Protein AF-I1BHR8-F1 (afdb_monomer_lite)

InterPro domains:
  IPR006134 DNA-directed DNA polymerase, family B, multifunctional domain [PF00136] (72-231)
  IPR012337 Ribonuclease H-like superfamily [SSF53098] (3-93)
  IPR023211 DNA polymerase, palm domain superfamily [G3DSA:3.90.1600.10] (119-185)
  IPR036397 Ribonuclease H superfamily [G3DSA:3.30.420.10] (1-118)
  IPR043502 DNA/RNA polymerase superfamily [SSF56672] (76-231)

pLDDT: mean 82.93, std 15.29, range [40.16, 96.06]

Sequence (233 aa):
MSLLDIERYEVDLHHPTKHYRNSLDIMNLVYHGSFDAYLVLSIALKLQILSLSKQLTKLAGNLWSTSINGGARTDRNDYLLLHAFYKNQFICPDKRDRRVNSKQDSTEEDIIKQNESSFSGGLVLEPKPGLYKKYVLLLDFNSLYPSIIQEYNVCHTTMNLQKIGANETSMDMIAQEMLSESQRIGILPKLVRKFVQRRQQVKKAMKDPTISDSQRNQYDIEQKALKGTANNH

Secondary structure (DSSP, 8-state):
--SS----PPP--S-GGGGGSSHHHHHHHHHHHHHHHHHHHHHHHHTTHHHHHHHHHHHHTS-HHHHHTT--HHHHHHHHHHHHHHHTTPPPPP---TTTTTSSS--HHHHHHHHH--------PPP--S---S-------TTHHHHHHHHTT--TTTS-TTTS-SS---HHHHHHHHHS--SS--HHHHHHHHHHHHHHHHHHHTT-TTS-HHHHHHHHHHHHHHHHHHH--

Organism: Rhizopus delemar (strain RA 99-880 / ATCC MYA-4621 / FGSC 9543 / NRRL 43880) (NCBI:txid246409)

Structure (mmCIF, N/CA/C/O backbone):
data_AF-I1BHR8-F1
#
_entry.id   AF-I1BHR8-F1
#
loop_
_atom_site.group_PDB
_atom_site.id
_atom_site.type_symbol
_atom_site.label_atom_id
_atom_site.label_alt_id
_atom_site.label_comp_id
_atom_site.label_asym_id
_atom_site.label_entity_id
_atom_site.label_seq_id
_atom_site.pdbx_PDB_ins_code
_atom_site.Cartn_x
_atom_site.Cartn_y
_atom_site.Cartn_z
_atom_site.occupancy
_atom_site.B_iso_or_equiv
_atom_site.auth_seq_id
_atom_site.auth_comp_id
_atom_site.auth_asym_id
_atom_site.auth_atom_id
_atom_site.pdbx_PDB_model_num
ATOM 1 N N . MET A 1 1 ? 4.915 -15.365 -14.367 1.00 44.12 1 MET A N 1
ATOM 2 C CA . MET A 1 1 ? 4.204 -14.607 -15.420 1.00 44.12 1 MET A CA 1
ATOM 3 C C . MET A 1 1 ? 5.148 -13.518 -15.901 1.00 44.12 1 MET A C 1
ATOM 5 O O . MET A 1 1 ? 5.527 -12.688 -15.082 1.00 44.12 1 MET A O 1
ATOM 9 N N . SER A 1 2 ? 5.602 -13.571 -17.157 1.00 68.25 2 SER A N 1
ATOM 10 C CA . SER A 1 2 ? 6.409 -12.493 -17.748 1.00 68.25 2 SER A CA 1
ATOM 11 C C . SER A 1 2 ? 5.599 -11.196 -17.700 1.00 68.25 2 SER A C 1
ATOM 13 O O . SER A 1 2 ? 4.442 -11.176 -18.114 1.00 68.25 2 SER A O 1
ATOM 15 N N . LEU A 1 3 ? 6.159 -10.122 -17.132 1.00 80.56 3 LEU A N 1
ATOM 16 C CA . LEU A 1 3 ? 5.423 -8.869 -16.932 1.00 80.56 3 LEU A CA 1
ATOM 17 C C . LEU A 1 3 ? 5.011 -8.218 -18.250 1.00 80.56 3 LEU A C 1
ATOM 19 O O . LEU A 1 3 ? 3.989 -7.544 -18.2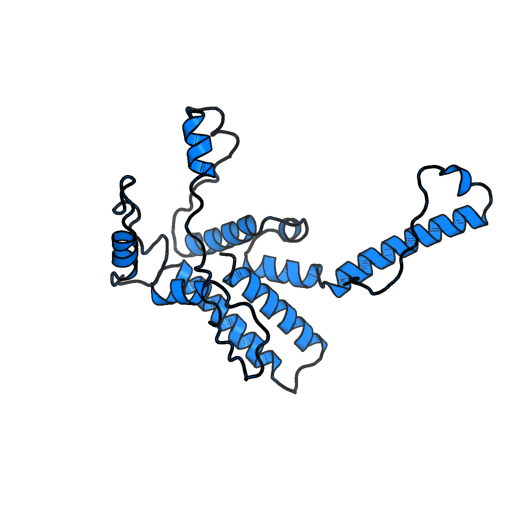74 1.00 80.56 3 LEU A O 1
ATOM 23 N N . LEU A 1 4 ? 5.770 -8.407 -19.329 1.00 85.31 4 LEU A N 1
ATOM 24 C CA . LEU A 1 4 ? 5.482 -7.822 -20.640 1.00 85.31 4 LEU A CA 1
ATOM 25 C C . LEU A 1 4 ? 5.088 -8.851 -21.700 1.00 85.31 4 LEU A C 1
ATOM 27 O O . LEU A 1 4 ? 4.559 -8.435 -22.720 1.00 85.31 4 LEU A O 1
ATOM 31 N N . ASP A 1 5 ? 5.281 -10.146 -21.439 1.00 85.81 5 ASP A N 1
ATOM 32 C CA . ASP A 1 5 ? 5.068 -11.221 -22.422 1.00 85.81 5 ASP A CA 1
ATOM 33 C C . ASP A 1 5 ? 5.887 -11.024 -23.713 1.00 85.81 5 ASP A C 1
ATOM 35 O O . ASP A 1 5 ? 5.448 -11.309 -24.820 1.00 85.81 5 ASP A O 1
ATOM 39 N N . ILE A 1 6 ? 7.096 -10.476 -23.551 1.00 87.19 6 ILE A N 1
ATOM 40 C CA . ILE A 1 6 ? 8.073 -10.229 -24.614 1.00 87.19 6 ILE A CA 1
ATOM 41 C C . ILE A 1 6 ? 9.327 -11.037 -24.287 1.00 87.19 6 ILE A C 1
ATOM 43 O O . ILE A 1 6 ? 9.806 -10.997 -23.148 1.00 87.19 6 ILE A O 1
ATOM 47 N N . GLU A 1 7 ? 9.871 -11.741 -25.278 1.00 84.38 7 GLU A N 1
ATOM 48 C CA . GLU A 1 7 ? 11.183 -12.374 -25.168 1.00 84.38 7 GLU A CA 1
ATOM 49 C C . GLU A 1 7 ? 12.286 -11.327 -25.336 1.00 84.38 7 GLU A C 1
ATOM 51 O O . GLU A 1 7 ? 12.331 -10.579 -26.314 1.00 84.38 7 GLU A O 1
ATOM 56 N N . ARG A 1 8 ? 13.185 -11.263 -24.354 1.00 86.56 8 ARG A N 1
ATOM 57 C CA . ARG A 1 8 ? 14.367 -10.405 -24.386 1.00 86.56 8 ARG A CA 1
ATOM 58 C C . ARG A 1 8 ? 15.584 -11.277 -24.658 1.00 86.56 8 ARG A C 1
ATOM 60 O O . ARG A 1 8 ? 15.897 -12.153 -23.859 1.00 86.56 8 ARG A O 1
ATOM 67 N N . TYR A 1 9 ? 16.289 -10.997 -25.749 1.00 84.06 9 TYR A N 1
ATOM 68 C CA . TYR A 1 9 ? 17.576 -11.623 -26.034 1.00 84.06 9 TYR A CA 1
ATOM 69 C C . TYR A 1 9 ? 18.672 -11.053 -25.120 1.00 84.06 9 TYR A C 1
ATOM 71 O O . TYR A 1 9 ? 18.755 -9.837 -24.923 1.00 84.06 9 TYR A O 1
ATOM 79 N N . GLU A 1 10 ? 19.516 -11.919 -24.561 1.00 84.81 10 GLU A N 1
ATOM 80 C CA . GLU A 1 10 ? 20.662 -11.514 -23.745 1.00 84.81 10 GLU A CA 1
ATOM 81 C C . GLU A 1 10 ? 21.932 -11.410 -24.588 1.00 84.81 10 GLU A C 1
ATOM 83 O O . GLU A 1 10 ? 22.256 -12.291 -25.382 1.00 84.81 10 GLU A O 1
ATOM 88 N N . VAL A 1 11 ? 22.675 -10.323 -24.397 1.00 85.00 11 VAL A N 1
ATOM 89 C CA . VAL A 1 11 ? 23.975 -10.127 -25.041 1.00 85.00 11 VAL A CA 1
ATOM 90 C C . VAL A 1 11 ? 25.055 -10.777 -24.178 1.00 85.00 11 VAL A C 1
ATOM 92 O O . VAL A 1 11 ? 25.171 -10.462 -22.996 1.00 85.00 11 VAL A O 1
ATOM 95 N N . ASP A 1 12 ? 25.870 -11.655 -24.774 1.00 83.25 12 ASP A N 1
ATOM 96 C CA . ASP A 1 12 ? 27.054 -12.215 -24.111 1.00 83.25 12 ASP A CA 1
ATOM 97 C C . ASP A 1 12 ? 28.080 -11.104 -23.847 1.00 83.25 12 ASP A C 1
ATOM 99 O O . ASP A 1 12 ? 28.722 -10.596 -24.773 1.00 83.25 12 ASP A O 1
ATOM 103 N N . LEU A 1 13 ? 28.225 -10.739 -22.573 1.00 80.38 13 LEU A N 1
ATOM 104 C CA . LEU A 1 13 ? 29.177 -9.737 -22.097 1.00 80.38 13 LEU A CA 1
ATOM 105 C C . LEU A 1 13 ? 30.568 -10.320 -21.810 1.00 80.38 13 LEU A C 1
ATOM 107 O O . LEU A 1 13 ? 31.507 -9.551 -21.615 1.00 80.38 13 LEU A O 1
ATOM 111 N N . HIS A 1 14 ? 30.742 -11.647 -21.804 1.00 85.56 14 HIS A N 1
ATOM 112 C CA . HIS A 1 14 ? 32.045 -12.268 -21.536 1.00 85.56 14 HIS A CA 1
ATOM 113 C C . HIS A 1 14 ? 33.026 -12.116 -22.703 1.00 85.56 14 HIS A C 1
ATOM 115 O O . HIS A 1 14 ? 34.239 -12.166 -22.503 1.00 85.56 14 HIS A O 1
ATOM 121 N N . HIS A 1 15 ? 32.521 -11.882 -23.916 1.00 84.19 15 HIS A N 1
ATOM 122 C CA . HIS A 1 15 ? 33.338 -11.690 -25.114 1.00 84.19 15 HIS A CA 1
ATOM 123 C C . HIS A 1 15 ? 32.958 -10.397 -25.851 1.00 84.19 15 HIS A C 1
ATOM 125 O O . HIS A 1 15 ? 32.471 -10.461 -26.985 1.00 84.19 15 HIS A O 1
ATOM 131 N N . PRO A 1 16 ? 33.205 -9.212 -25.258 1.00 80.69 16 PRO A N 1
ATOM 132 C CA . PRO A 1 16 ? 32.730 -7.941 -25.803 1.00 80.69 16 PRO A CA 1
ATOM 133 C C . P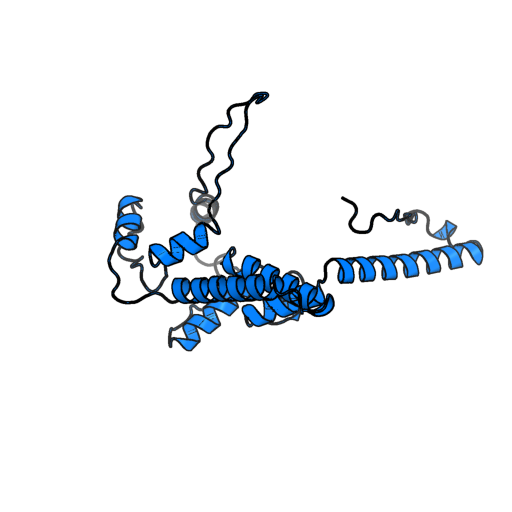RO A 1 16 ? 33.297 -7.662 -27.197 1.00 80.69 16 PRO A C 1
ATOM 135 O O . PRO A 1 16 ? 32.605 -7.109 -28.041 1.00 80.69 16 PRO A O 1
ATOM 138 N N . THR A 1 17 ? 34.515 -8.131 -27.492 1.00 83.69 17 THR A N 1
ATOM 139 C CA . THR A 1 17 ? 35.181 -7.963 -28.795 1.00 83.69 17 THR A CA 1
ATOM 140 C C . THR A 1 17 ? 34.406 -8.557 -29.971 1.00 83.69 17 THR A C 1
ATOM 142 O O . THR A 1 17 ? 34.641 -8.150 -31.106 1.00 83.69 17 THR A O 1
ATOM 145 N N . LYS A 1 18 ? 33.475 -9.494 -29.737 1.00 83.88 18 LYS A N 1
ATOM 146 C CA . LYS A 1 18 ? 32.590 -10.030 -30.783 1.00 83.88 18 LYS A CA 1
ATOM 147 C C . LYS A 1 18 ? 31.603 -8.981 -31.301 1.00 83.88 18 LYS A C 1
ATOM 149 O O . LYS A 1 18 ? 31.269 -9.038 -32.474 1.00 83.88 18 LYS A O 1
ATOM 154 N N . HIS A 1 19 ? 31.213 -8.014 -30.469 1.00 83.62 19 HIS A N 1
ATOM 155 C CA . HIS A 1 19 ? 30.195 -7.004 -30.790 1.00 83.62 19 HIS A CA 1
ATOM 156 C C . HIS A 1 19 ? 30.770 -5.708 -31.395 1.00 83.62 19 HIS A C 1
ATOM 158 O O . HIS A 1 19 ? 30.019 -4.799 -31.727 1.00 83.62 19 HIS A O 1
ATOM 164 N N . TYR A 1 20 ? 32.098 -5.615 -31.556 1.00 89.75 20 TYR A N 1
ATOM 165 C CA . TYR A 1 20 ? 32.799 -4.443 -32.116 1.00 89.75 20 TYR A CA 1
ATOM 166 C C . TYR A 1 20 ? 33.530 -4.741 -33.438 1.00 89.75 20 TYR A C 1
ATOM 168 O O . TYR A 1 20 ? 34.389 -3.967 -33.856 1.00 89.75 20 TYR A O 1
ATOM 176 N N . ARG A 1 21 ? 33.250 -5.877 -34.094 1.00 90.44 21 ARG A N 1
ATOM 177 C CA . ARG A 1 21 ? 34.010 -6.318 -35.282 1.00 90.44 21 ARG A CA 1
ATOM 178 C C . ARG A 1 21 ? 33.643 -5.556 -36.546 1.00 90.44 21 ARG A C 1
ATOM 180 O O . ARG A 1 21 ? 34.506 -5.300 -37.380 1.00 90.44 21 ARG A O 1
ATOM 187 N N . ASN A 1 22 ? 32.368 -5.234 -36.706 1.00 93.19 22 ASN A N 1
ATOM 188 C CA . ASN A 1 22 ? 31.849 -4.503 -37.850 1.00 93.19 22 ASN A CA 1
ATOM 189 C C . ASN A 1 22 ? 30.813 -3.465 -37.380 1.00 93.19 22 ASN A C 1
ATOM 191 O O . ASN A 1 22 ? 30.391 -3.451 -36.222 1.00 93.19 22 ASN A O 1
ATOM 195 N N . SER A 1 23 ? 30.406 -2.574 -38.284 1.00 92.56 23 SER A N 1
ATOM 196 C CA . SER A 1 23 ? 29.402 -1.550 -37.977 1.00 92.56 23 SER A CA 1
ATOM 197 C C . SER A 1 23 ? 28.030 -2.141 -37.629 1.00 92.56 23 SER A C 1
ATOM 199 O O . SER A 1 23 ? 27.315 -1.555 -36.821 1.00 92.56 23 SER A O 1
ATOM 201 N N . LEU A 1 24 ? 27.669 -3.299 -38.193 1.00 91.38 24 LEU A N 1
ATOM 202 C CA . LEU A 1 24 ? 26.393 -3.974 -37.940 1.00 91.38 24 LEU A CA 1
ATOM 203 C C . LEU A 1 24 ? 26.295 -4.493 -36.495 1.00 91.38 24 LEU A C 1
ATOM 205 O O . LEU A 1 24 ? 25.264 -4.318 -35.853 1.00 91.38 24 LEU A O 1
ATOM 209 N N . ASP A 1 25 ? 27.374 -5.060 -35.962 1.00 89.00 25 ASP A N 1
ATOM 210 C CA . ASP A 1 25 ? 27.462 -5.586 -34.599 1.00 89.00 25 ASP A CA 1
ATOM 211 C C . ASP A 1 25 ? 27.328 -4.455 -33.568 1.00 89.00 25 ASP A C 1
ATOM 213 O O . ASP A 1 25 ? 26.588 -4.579 -32.590 1.00 89.00 25 ASP A O 1
ATOM 217 N N . ILE A 1 26 ? 27.954 -3.304 -33.840 1.00 90.25 26 ILE A N 1
ATOM 218 C CA . ILE A 1 26 ? 27.822 -2.099 -33.009 1.00 90.25 26 ILE A CA 1
ATOM 219 C C . ILE A 1 26 ? 26.382 -1.572 -33.056 1.00 90.25 26 ILE A C 1
ATOM 221 O O . ILE A 1 26 ? 25.816 -1.229 -32.018 1.00 90.25 26 ILE A O 1
ATOM 225 N N . MET A 1 27 ? 25.761 -1.536 -34.240 1.00 91.88 27 MET A N 1
ATOM 226 C CA . MET A 1 27 ? 24.360 -1.124 -34.381 1.00 91.88 27 MET A CA 1
ATOM 227 C C . MET A 1 27 ? 23.405 -2.064 -33.636 1.00 91.88 27 MET A C 1
ATOM 229 O O . MET A 1 27 ? 22.474 -1.587 -32.988 1.00 91.88 27 MET A O 1
ATOM 233 N N . ASN A 1 28 ? 23.660 -3.376 -33.656 1.00 89.38 28 ASN A N 1
ATOM 234 C CA . ASN A 1 28 ? 22.894 -4.357 -32.885 1.00 89.38 28 ASN A CA 1
ATOM 235 C C . ASN A 1 28 ? 23.026 -4.122 -31.373 1.00 89.38 28 ASN A C 1
ATOM 237 O O . ASN A 1 28 ? 22.031 -4.210 -30.655 1.00 89.38 28 ASN A O 1
ATOM 241 N N . LEU A 1 29 ? 24.220 -3.766 -30.888 1.00 89.38 29 LEU A N 1
ATOM 242 C CA . LEU A 1 29 ? 24.441 -3.432 -29.479 1.00 89.38 29 LEU A CA 1
ATOM 243 C C . LEU A 1 29 ? 23.703 -2.146 -29.066 1.00 89.38 29 LEU A C 1
ATOM 245 O O . LEU A 1 29 ? 23.075 -2.105 -28.009 1.00 89.38 29 LEU A O 1
ATOM 249 N N . VAL A 1 30 ? 23.726 -1.108 -29.910 1.00 91.62 30 VAL A N 1
ATOM 250 C CA . VAL A 1 30 ? 22.963 0.133 -29.673 1.00 91.62 30 VAL A CA 1
ATOM 251 C C . VAL A 1 30 ? 21.461 -0.150 -29.664 1.00 91.62 30 VAL A C 1
ATOM 253 O O . VAL A 1 30 ? 20.752 0.327 -28.776 1.00 91.62 30 VAL A O 1
ATOM 256 N N . TYR A 1 31 ? 20.975 -0.956 -30.613 1.00 91.75 31 TYR A N 1
ATOM 257 C CA . TYR A 1 31 ? 19.575 -1.367 -30.657 1.00 91.75 31 TYR A CA 1
ATOM 258 C C . TYR A 1 31 ? 19.183 -2.129 -29.389 1.00 91.75 31 TYR A C 1
ATOM 260 O O . TYR A 1 31 ? 18.164 -1.805 -28.781 1.00 91.75 31 TYR A O 1
ATOM 268 N N . HIS A 1 32 ? 20.020 -3.063 -28.933 1.00 91.00 32 HIS A N 1
ATOM 269 C CA . HIS A 1 32 ? 19.804 -3.811 -27.695 1.00 91.00 32 HIS A CA 1
ATOM 270 C C . HIS A 1 32 ? 19.689 -2.891 -26.471 1.00 91.00 32 HIS A C 1
ATOM 272 O O . HIS A 1 32 ? 18.700 -2.968 -25.746 1.00 91.00 32 HIS A O 1
ATOM 278 N N . GLY A 1 33 ? 20.609 -1.934 -26.305 1.00 91.81 33 GLY A N 1
ATOM 279 C CA . GLY A 1 33 ? 20.535 -0.948 -25.220 1.00 91.81 33 GLY A CA 1
ATOM 280 C C . GLY A 1 33 ? 19.297 -0.044 -25.303 1.00 91.81 33 GLY A C 1
ATOM 281 O O . GLY A 1 33 ? 18.671 0.263 -24.285 1.00 91.81 33 GLY A O 1
ATOM 282 N N . SER A 1 34 ? 18.893 0.350 -26.515 1.00 94.25 34 SER A N 1
ATOM 283 C CA . SER A 1 34 ? 17.662 1.124 -26.727 1.00 94.25 34 SER A CA 1
ATOM 284 C C . SER A 1 34 ? 16.404 0.317 -26.386 1.00 94.25 34 SER A C 1
ATOM 286 O O . SER A 1 34 ? 15.466 0.844 -25.782 1.00 94.25 34 SER A O 1
ATOM 288 N N . PHE A 1 35 ? 16.408 -0.978 -26.708 1.00 93.50 35 PHE A N 1
ATOM 289 C CA . PHE A 1 35 ? 15.321 -1.896 -26.408 1.00 93.50 35 PHE A CA 1
ATOM 290 C C . PHE A 1 35 ? 15.221 -2.158 -24.905 1.00 93.50 35 PHE A C 1
ATOM 292 O O . PHE A 1 35 ? 14.124 -2.124 -24.355 1.00 93.50 35 PHE A O 1
ATOM 299 N N . ASP A 1 36 ? 16.347 -2.303 -24.206 1.00 93.44 36 ASP A N 1
ATOM 300 C CA . ASP A 1 36 ? 16.379 -2.412 -22.745 1.00 93.44 36 ASP A CA 1
ATOM 301 C C . ASP A 1 36 ? 15.779 -1.179 -22.064 1.00 93.44 36 ASP A C 1
ATOM 303 O O . ASP A 1 36 ? 14.937 -1.309 -21.170 1.00 93.44 36 ASP A O 1
ATOM 307 N N . ALA A 1 37 ? 16.139 0.025 -22.519 1.00 94.75 37 ALA A N 1
ATOM 308 C CA . ALA A 1 37 ? 15.544 1.260 -22.013 1.00 94.75 37 ALA A CA 1
ATOM 309 C C . ALA A 1 37 ? 14.021 1.299 -22.249 1.00 94.75 37 ALA A C 1
ATOM 311 O O . ALA A 1 37 ? 13.257 1.671 -21.350 1.00 94.75 37 ALA A O 1
ATOM 312 N N . TYR A 1 38 ? 13.566 0.860 -23.428 1.00 94.19 38 TYR A N 1
ATOM 313 C CA . TYR A 1 38 ? 12.144 0.724 -23.745 1.00 94.19 38 TYR A CA 1
ATOM 314 C C . TYR A 1 38 ? 11.434 -0.287 -22.831 1.00 94.19 38 TYR A C 1
ATOM 316 O O . TYR A 1 38 ? 10.345 0.005 -22.329 1.00 94.19 38 TYR A O 1
ATOM 324 N N . LEU A 1 39 ? 12.036 -1.451 -22.572 1.00 93.62 39 LEU A N 1
ATOM 325 C CA . LEU A 1 39 ? 11.473 -2.478 -21.694 1.00 93.62 39 LEU A CA 1
ATOM 326 C C . LEU A 1 39 ? 11.349 -1.974 -20.253 1.00 93.62 39 LEU A C 1
ATOM 328 O O . LEU A 1 39 ? 10.291 -2.135 -19.643 1.00 93.62 39 LEU A O 1
ATOM 332 N N . VAL A 1 40 ? 12.383 -1.314 -19.719 1.00 93.19 40 VAL A N 1
ATOM 333 C CA . VAL A 1 40 ? 12.359 -0.725 -18.368 1.00 93.19 40 VAL A CA 1
ATOM 334 C C . VAL A 1 40 ? 11.229 0.297 -18.244 1.00 93.19 40 VAL A C 1
ATOM 336 O O . VAL A 1 40 ? 10.435 0.230 -17.301 1.00 93.19 40 VAL A O 1
ATOM 339 N N . LEU A 1 41 ? 11.107 1.208 -19.214 1.00 93.81 41 LEU A N 1
ATOM 340 C CA . LEU A 1 41 ? 10.029 2.196 -19.233 1.00 93.81 41 LEU A CA 1
ATOM 341 C C . LEU A 1 41 ? 8.651 1.524 -19.339 1.00 93.81 41 LEU A C 1
ATOM 343 O O . LEU A 1 41 ? 7.730 1.880 -18.604 1.00 93.81 41 LEU A O 1
ATOM 347 N N . SER A 1 42 ? 8.518 0.518 -20.201 1.00 93.25 42 SER A N 1
ATOM 348 C CA . SER A 1 42 ? 7.272 -0.226 -20.406 1.00 93.25 42 SER A CA 1
ATOM 349 C C . SER A 1 42 ? 6.829 -0.962 -19.141 1.00 93.25 42 SER A C 1
ATOM 351 O O . SER A 1 42 ? 5.653 -0.903 -18.776 1.00 93.25 42 SER A O 1
ATOM 353 N N . ILE A 1 43 ? 7.760 -1.593 -18.415 1.00 92.44 43 ILE A N 1
ATOM 354 C CA . ILE A 1 43 ? 7.489 -2.211 -17.109 1.00 92.44 43 ILE A CA 1
ATOM 355 C C . ILE A 1 43 ? 7.038 -1.146 -16.107 1.00 92.44 43 ILE A C 1
ATOM 357 O O . ILE A 1 43 ? 6.024 -1.331 -15.431 1.00 92.44 43 ILE A O 1
ATOM 361 N N . ALA A 1 44 ? 7.751 -0.019 -16.022 1.00 91.44 44 ALA A N 1
ATOM 362 C CA . ALA A 1 44 ? 7.433 1.046 -15.074 1.00 91.44 44 ALA A CA 1
ATOM 363 C C . ALA A 1 44 ? 6.033 1.641 -15.307 1.00 91.44 44 ALA A C 1
ATOM 365 O O . ALA A 1 44 ? 5.300 1.900 -14.344 1.00 91.44 44 ALA A O 1
ATOM 366 N N . LEU A 1 45 ? 5.641 1.810 -16.574 1.00 91.25 45 LEU A N 1
ATOM 367 C CA . LEU A 1 45 ? 4.312 2.272 -16.975 1.00 91.25 45 LEU A CA 1
ATOM 368 C C . LEU A 1 45 ? 3.235 1.216 -16.706 1.00 91.25 45 LEU A C 1
ATOM 370 O O . LEU A 1 45 ? 2.203 1.546 -16.120 1.00 91.25 45 LEU A O 1
ATOM 374 N N . LYS A 1 46 ? 3.481 -0.055 -17.054 1.00 90.25 46 LYS A N 1
ATOM 375 C CA . LYS A 1 46 ? 2.530 -1.159 -16.834 1.00 90.25 46 LYS A CA 1
ATOM 376 C C . LYS A 1 46 ? 2.254 -1.404 -15.351 1.00 90.25 46 LYS A C 1
ATOM 378 O O . LYS A 1 46 ? 1.111 -1.632 -14.966 1.00 90.25 46 LYS A O 1
ATOM 383 N N . LEU A 1 47 ? 3.284 -1.313 -14.510 1.00 88.94 47 LEU A N 1
ATOM 384 C CA . LEU A 1 47 ? 3.159 -1.395 -13.052 1.00 88.94 47 LEU A CA 1
ATOM 385 C C . LEU A 1 47 ? 2.648 -0.095 -12.414 1.00 88.94 47 LEU A C 1
ATOM 387 O O . LEU A 1 47 ? 2.352 -0.079 -11.220 1.00 88.94 47 LEU A O 1
ATOM 391 N N . GLN A 1 48 ? 2.547 0.991 -13.189 1.00 90.88 48 GLN A N 1
ATOM 392 C CA . GLN A 1 48 ? 2.107 2.309 -12.731 1.00 90.88 48 GLN A CA 1
ATOM 393 C C . GLN A 1 48 ? 2.919 2.816 -11.524 1.00 90.88 48 GLN A C 1
ATOM 395 O O . GLN A 1 48 ? 2.366 3.422 -10.602 1.00 90.88 48 GLN A O 1
ATOM 400 N N . ILE A 1 49 ? 4.240 2.581 -11.527 1.00 90.00 49 ILE A N 1
ATOM 401 C CA . ILE A 1 49 ? 5.129 2.829 -10.374 1.00 90.00 49 ILE A CA 1
ATOM 402 C C . ILE A 1 49 ? 5.028 4.281 -9.900 1.00 90.00 49 ILE A C 1
ATOM 404 O O . ILE A 1 49 ? 4.876 4.539 -8.706 1.00 90.00 49 ILE A O 1
ATOM 408 N N . LEU A 1 50 ? 5.062 5.240 -10.828 1.00 91.69 50 LEU A N 1
ATOM 409 C CA . LEU A 1 50 ? 4.998 6.668 -10.507 1.00 91.69 50 LEU A CA 1
ATOM 410 C C . LEU A 1 50 ? 3.653 7.052 -9.885 1.00 91.69 50 LEU A C 1
ATOM 412 O O . LEU A 1 50 ? 3.608 7.731 -8.860 1.00 91.69 50 LEU A O 1
ATOM 416 N N . SER A 1 51 ? 2.550 6.589 -10.472 1.00 92.88 51 SER A N 1
ATOM 417 C CA . SER A 1 51 ? 1.209 6.916 -9.987 1.00 92.88 51 SER A CA 1
ATOM 418 C C . SER A 1 51 ? 0.935 6.296 -8.619 1.00 92.88 51 SER A C 1
ATOM 420 O O . SER A 1 51 ? 0.417 6.974 -7.731 1.00 92.88 51 SER A O 1
ATOM 422 N N . LEU A 1 52 ? 1.316 5.030 -8.424 1.00 92.06 52 LEU A N 1
ATOM 423 C CA . LEU A 1 52 ? 1.119 4.321 -7.163 1.00 92.06 52 LEU A CA 1
ATOM 424 C C . LEU A 1 52 ? 2.009 4.884 -6.053 1.00 92.06 52 LEU A C 1
ATOM 426 O O . LEU A 1 52 ? 1.507 5.187 -4.971 1.00 92.06 52 LEU A O 1
ATOM 430 N N . SER A 1 53 ? 3.305 5.072 -6.321 1.00 92.38 53 SER A N 1
ATOM 431 C CA . SER A 1 53 ? 4.229 5.660 -5.344 1.00 92.38 53 SER A CA 1
ATOM 432 C C . SER A 1 53 ? 3.768 7.053 -4.922 1.00 92.38 53 SER A C 1
ATOM 434 O O . SER A 1 53 ? 3.699 7.315 -3.728 1.00 92.38 53 SER A O 1
ATOM 436 N N . LYS A 1 54 ? 3.324 7.901 -5.860 1.00 93.25 54 LYS A N 1
ATOM 437 C CA . LYS A 1 54 ? 2.773 9.228 -5.549 1.00 93.25 54 LYS A CA 1
ATOM 438 C C . LYS A 1 54 ? 1.557 9.152 -4.625 1.00 93.25 54 LYS A C 1
ATOM 440 O O . LYS A 1 54 ? 1.448 9.962 -3.706 1.00 93.25 54 LYS A O 1
ATOM 445 N N . GLN A 1 55 ? 0.634 8.213 -4.852 1.00 93.50 55 GLN A N 1
ATOM 446 C CA . GLN A 1 55 ? -0.529 8.042 -3.973 1.00 93.50 55 GLN A CA 1
ATOM 447 C C . GLN A 1 55 ? -0.125 7.547 -2.582 1.00 93.50 55 GLN A C 1
ATOM 449 O O . GLN A 1 55 ? -0.594 8.093 -1.586 1.00 93.50 55 GLN A O 1
ATOM 454 N N . LEU A 1 56 ? 0.790 6.578 -2.495 1.00 92.25 56 LEU A N 1
ATOM 455 C CA . LEU A 1 56 ? 1.327 6.104 -1.216 1.00 92.25 56 LEU A CA 1
ATOM 456 C C . LEU A 1 56 ? 2.003 7.238 -0.436 1.00 92.25 56 LEU A C 1
ATOM 458 O O . LEU A 1 56 ? 1.739 7.394 0.753 1.00 92.25 56 LEU A O 1
ATOM 462 N N . THR A 1 57 ? 2.804 8.067 -1.109 1.00 93.19 57 THR A N 1
ATOM 463 C CA . THR A 1 57 ? 3.455 9.235 -0.505 1.00 93.19 57 THR A CA 1
ATOM 464 C C . THR A 1 57 ? 2.441 10.264 -0.016 1.00 93.19 57 THR A C 1
ATOM 466 O O . THR A 1 57 ? 2.576 10.778 1.088 1.00 93.19 57 THR A O 1
ATOM 469 N N . LYS A 1 58 ? 1.388 10.544 -0.795 1.00 93.69 58 LYS A N 1
ATOM 470 C CA . LYS A 1 58 ? 0.314 11.463 -0.383 1.00 93.69 58 LYS A CA 1
ATOM 471 C C . LYS A 1 58 ? -0.445 10.973 0.848 1.00 93.69 58 LYS A C 1
ATOM 473 O O . LYS A 1 58 ? -0.863 11.794 1.658 1.00 93.69 58 LYS A O 1
ATOM 478 N N . LEU A 1 59 ? -0.654 9.661 0.969 1.00 92.69 59 LEU A N 1
ATOM 479 C CA . LEU A 1 59 ? -1.328 9.071 2.125 1.00 92.69 59 LEU A CA 1
ATOM 480 C C . LEU A 1 59 ? -0.436 9.080 3.369 1.00 92.69 59 LEU A C 1
ATOM 482 O O . LEU A 1 59 ? -0.932 9.386 4.448 1.00 92.69 59 LEU A O 1
ATOM 486 N N . ALA A 1 60 ? 0.848 8.748 3.216 1.00 92.00 60 ALA A N 1
ATOM 487 C CA . ALA A 1 60 ? 1.795 8.629 4.322 1.00 92.00 60 ALA A CA 1
ATOM 488 C C . ALA A 1 60 ? 2.379 9.972 4.790 1.00 92.00 60 ALA A C 1
ATOM 490 O O . ALA A 1 60 ? 2.667 10.141 5.969 1.00 92.00 60 ALA A O 1
ATOM 491 N N . GLY A 1 61 ? 2.557 10.935 3.883 1.00 93.06 61 GLY A N 1
ATOM 492 C CA . GLY A 1 61 ? 3.177 12.228 4.185 1.00 93.06 61 GLY A CA 1
ATOM 493 C C . GLY A 1 61 ? 4.707 12.188 4.287 1.00 93.06 61 GLY A C 1
ATOM 494 O O . GLY A 1 61 ? 5.290 13.033 4.964 1.00 93.06 61 GLY A O 1
ATOM 495 N N . ASN A 1 62 ? 5.359 11.215 3.644 1.00 92.50 62 ASN A N 1
ATOM 496 C CA . ASN A 1 62 ? 6.818 11.115 3.541 1.00 92.50 62 ASN A CA 1
ATOM 497 C C . ASN A 1 62 ? 7.352 11.752 2.238 1.00 92.50 62 ASN A C 1
ATOM 499 O O . ASN A 1 62 ? 6.604 12.326 1.448 1.00 92.50 62 ASN A O 1
ATOM 503 N N . LEU A 1 63 ? 8.662 11.649 1.991 1.00 92.75 63 LEU A N 1
ATOM 504 C CA . LEU A 1 63 ? 9.278 12.085 0.732 1.00 92.75 63 LEU A CA 1
ATOM 505 C C . LEU A 1 63 ? 8.944 11.117 -0.420 1.00 92.75 63 LEU A C 1
ATOM 507 O O . LEU A 1 63 ? 8.916 9.894 -0.259 1.00 92.75 63 LEU A O 1
ATOM 511 N N . TRP A 1 64 ? 8.716 11.651 -1.623 1.00 92.38 64 TRP A N 1
ATOM 512 C CA . TRP A 1 64 ? 8.380 10.803 -2.774 1.00 92.38 64 TRP A CA 1
ATOM 513 C C . TRP A 1 64 ? 9.577 9.972 -3.250 1.00 92.38 64 TRP A C 1
ATOM 515 O O . TRP A 1 64 ? 9.413 8.799 -3.572 1.00 92.38 64 TRP A O 1
ATOM 525 N N . SER A 1 65 ? 10.790 10.535 -3.199 1.00 91.25 65 SER A N 1
ATOM 526 C CA . SER A 1 65 ? 12.033 9.833 -3.551 1.00 91.25 65 SER A CA 1
ATOM 527 C C . SER A 1 65 ? 12.247 8.571 -2.715 1.00 91.25 65 SER A C 1
ATOM 529 O O . SER A 1 65 ? 12.598 7.528 -3.263 1.00 91.25 65 SER A O 1
ATOM 531 N N . THR A 1 66 ? 11.952 8.621 -1.411 1.00 88.19 66 THR A N 1
ATOM 532 C CA . THR A 1 66 ? 12.029 7.432 -0.552 1.00 88.19 66 THR A CA 1
ATOM 533 C C . THR A 1 66 ? 10.961 6.417 -0.935 1.00 88.19 66 THR A C 1
ATOM 535 O O . THR A 1 66 ? 11.241 5.230 -0.979 1.00 88.19 66 THR A O 1
ATOM 538 N N . SER A 1 67 ? 9.763 6.854 -1.324 1.00 88.62 67 SER A N 1
ATOM 539 C CA . SER A 1 67 ? 8.703 5.944 -1.782 1.00 88.62 67 SER A CA 1
ATOM 540 C C . SER A 1 67 ? 9.010 5.263 -3.124 1.00 88.62 67 SER A C 1
ATOM 542 O O . SER A 1 67 ? 8.554 4.143 -3.336 1.00 88.62 67 SER A O 1
ATOM 544 N N . ILE A 1 68 ? 9.758 5.920 -4.019 1.00 88.00 68 ILE A N 1
ATOM 545 C CA . ILE A 1 68 ? 10.184 5.363 -5.315 1.00 88.00 68 ILE A CA 1
ATOM 546 C C . ILE A 1 68 ? 11.339 4.374 -5.139 1.00 88.00 68 ILE A C 1
ATOM 548 O O . ILE A 1 68 ? 11.285 3.282 -5.698 1.00 88.00 68 ILE A O 1
ATOM 552 N N . ASN A 1 69 ? 12.346 4.714 -4.330 1.00 83.56 69 ASN A N 1
ATOM 553 C CA . ASN A 1 69 ? 13.563 3.910 -4.143 1.00 83.56 69 ASN A CA 1
ATOM 554 C C . ASN A 1 69 ? 13.348 2.651 -3.280 1.00 83.56 69 ASN A C 1
ATOM 556 O O . ASN A 1 69 ? 14.285 2.138 -2.676 1.00 83.56 69 ASN A O 1
ATOM 560 N N . GLY A 1 70 ? 12.109 2.164 -3.181 1.00 66.62 70 GLY A N 1
ATOM 561 C CA . GLY A 1 70 ? 11.773 1.005 -2.360 1.00 66.62 70 GLY A CA 1
ATOM 562 C C . GLY A 1 70 ? 11.797 1.285 -0.859 1.00 66.62 70 GLY A C 1
ATOM 563 O O . GLY A 1 70 ? 11.934 0.342 -0.085 1.00 66.62 70 GLY A O 1
ATOM 564 N N . GLY A 1 71 ? 11.645 2.549 -0.441 1.00 63.94 71 GLY A N 1
ATOM 565 C CA . GLY A 1 71 ? 11.579 2.941 0.966 1.00 63.94 71 GLY A CA 1
ATOM 566 C C . GLY A 1 71 ? 10.655 2.016 1.740 1.00 63.94 71 GLY A C 1
ATOM 567 O O . GLY A 1 71 ? 9.556 1.664 1.268 1.00 63.94 71 GLY A O 1
ATOM 568 N N . ALA A 1 72 ? 11.149 1.574 2.896 1.00 69.12 72 ALA A N 1
ATOM 569 C CA . ALA A 1 72 ? 10.538 0.506 3.658 1.00 69.12 72 ALA A CA 1
ATOM 570 C C . ALA A 1 72 ? 9.072 0.854 3.937 1.00 69.12 72 ALA A C 1
ATOM 572 O O . ALA A 1 72 ? 8.713 2.012 4.156 1.00 69.12 72 ALA A O 1
ATOM 573 N N . ARG A 1 73 ? 8.192 -0.154 3.912 1.00 80.88 73 ARG A N 1
ATOM 574 C CA . ARG A 1 73 ? 6.788 0.022 4.331 1.00 80.88 73 ARG A CA 1
ATOM 575 C C . ARG A 1 73 ? 6.718 0.709 5.700 1.00 80.88 73 ARG A C 1
ATOM 577 O O . ARG A 1 73 ? 5.906 1.610 5.870 1.00 80.88 73 ARG A O 1
ATOM 584 N N . THR A 1 74 ? 7.652 0.352 6.577 1.00 83.56 74 THR A N 1
ATOM 585 C CA . THR A 1 74 ? 7.886 0.946 7.893 1.00 83.56 74 THR A CA 1
ATOM 586 C C . THR A 1 74 ? 8.055 2.460 7.838 1.00 83.56 74 THR A C 1
ATOM 588 O O . THR A 1 74 ? 7.301 3.149 8.506 1.00 83.56 74 THR A O 1
ATOM 591 N N . ASP A 1 75 ? 8.923 3.002 6.973 1.00 86.75 75 ASP A N 1
ATOM 592 C CA . ASP A 1 75 ? 9.132 4.457 6.891 1.00 86.75 75 ASP A CA 1
ATOM 593 C C . ASP A 1 75 ? 7.818 5.191 6.600 1.00 86.75 75 ASP A C 1
ATOM 595 O O . ASP A 1 75 ? 7.508 6.216 7.200 1.00 86.75 75 ASP A O 1
ATOM 599 N N . ARG A 1 76 ? 7.002 4.661 5.680 1.00 89.94 76 ARG A N 1
ATOM 600 C CA . ARG A 1 76 ? 5.705 5.273 5.358 1.00 89.94 76 ARG A CA 1
ATOM 601 C C . ARG A 1 76 ? 4.752 5.252 6.548 1.00 89.94 76 ARG A C 1
ATOM 603 O O . ARG A 1 76 ? 4.047 6.237 6.753 1.00 89.94 76 ARG A O 1
ATOM 610 N N . ASN A 1 77 ? 4.724 4.165 7.310 1.00 89.12 77 ASN A N 1
ATOM 611 C CA . ASN A 1 77 ? 3.891 4.082 8.506 1.00 89.12 77 ASN A CA 1
ATOM 612 C C . ASN A 1 77 ? 4.384 5.024 9.597 1.00 89.12 77 ASN A C 1
ATOM 614 O O . ASN A 1 77 ? 3.565 5.693 10.216 1.00 89.12 77 ASN A O 1
ATOM 618 N N . ASP A 1 78 ? 5.698 5.127 9.783 1.00 90.06 78 ASP A N 1
ATOM 619 C CA . ASP A 1 78 ? 6.297 6.019 10.768 1.00 90.06 78 ASP A CA 1
ATOM 620 C C . ASP A 1 78 ? 5.896 7.462 10.473 1.00 90.06 78 ASP A C 1
ATOM 622 O O . ASP A 1 78 ? 5.308 8.115 11.327 1.00 90.06 78 ASP A O 1
ATOM 626 N N . TYR A 1 79 ? 6.104 7.949 9.243 1.00 92.56 79 TYR A N 1
ATOM 627 C CA . TYR A 1 79 ? 5.668 9.297 8.850 1.00 92.56 79 TYR A CA 1
ATOM 628 C C . TYR A 1 79 ? 4.166 9.498 9.045 1.00 92.56 79 TYR A C 1
ATOM 630 O O . TYR A 1 79 ? 3.737 10.527 9.568 1.00 92.56 79 TYR A O 1
ATOM 638 N N . LEU A 1 80 ? 3.364 8.509 8.659 1.00 93.38 80 LEU A N 1
ATOM 639 C CA . LEU A 1 80 ? 1.920 8.566 8.803 1.00 93.38 80 LEU A CA 1
ATOM 640 C C . LEU A 1 80 ? 1.494 8.710 10.274 1.00 93.38 80 LEU A C 1
ATOM 642 O O . LEU A 1 80 ? 0.644 9.546 10.595 1.00 93.38 80 LEU A O 1
ATOM 646 N N . LEU A 1 81 ? 2.075 7.901 11.161 1.00 93.00 81 LEU A N 1
ATOM 647 C CA . LEU A 1 81 ? 1.815 7.953 12.594 1.00 93.00 81 LEU A CA 1
ATOM 648 C C . LEU A 1 81 ? 2.344 9.256 13.187 1.00 93.00 81 LEU A C 1
ATOM 650 O O . LEU A 1 81 ? 1.597 9.918 13.899 1.00 93.00 81 LEU A O 1
ATOM 654 N N . LEU A 1 82 ? 3.559 9.679 12.839 1.00 93.94 82 LEU A N 1
ATOM 655 C CA . LEU A 1 82 ? 4.138 10.951 13.274 1.00 93.94 82 LEU A CA 1
ATOM 656 C C . LEU A 1 82 ? 3.204 12.123 12.950 1.00 93.94 82 LEU A C 1
ATOM 658 O O . LEU A 1 82 ? 2.866 12.899 13.841 1.00 93.94 82 LEU A O 1
ATOM 662 N N . HIS A 1 83 ? 2.693 12.210 11.717 1.00 95.19 83 HIS A N 1
ATOM 663 C CA . HIS A 1 83 ? 1.710 13.233 11.333 1.00 95.19 83 HIS A CA 1
ATOM 664 C C . HIS A 1 83 ? 0.420 13.141 12.157 1.00 95.19 83 HIS A C 1
ATOM 666 O O . HIS A 1 83 ? -0.137 14.164 12.566 1.00 95.19 83 HIS A O 1
ATOM 672 N N . ALA A 1 84 ? -0.075 11.926 12.408 1.00 94.06 84 ALA A N 1
ATOM 673 C CA . ALA A 1 84 ? -1.300 11.710 13.170 1.00 94.06 84 ALA A CA 1
ATOM 674 C C . ALA A 1 84 ? -1.142 12.086 14.654 1.00 94.06 84 ALA A C 1
ATOM 676 O O . ALA A 1 84 ? -1.999 12.785 15.196 1.00 94.06 84 ALA A O 1
ATOM 677 N N . PHE A 1 85 ? -0.060 11.661 15.303 1.00 95.06 85 PHE A N 1
ATOM 678 C CA . PHE A 1 85 ? 0.241 11.957 16.703 1.00 95.06 85 PHE A CA 1
ATOM 679 C C . PHE A 1 85 ? 0.559 13.440 16.907 1.00 95.06 85 PHE A C 1
ATOM 681 O O . PHE A 1 85 ? -0.032 14.065 17.788 1.00 95.06 85 PHE A O 1
ATOM 688 N N . TYR A 1 86 ? 1.375 14.034 16.032 1.00 95.44 86 TYR A N 1
ATOM 689 C CA . TYR A 1 86 ? 1.695 15.461 16.078 1.00 95.44 86 TYR A CA 1
ATOM 690 C C . TYR A 1 86 ? 0.434 16.330 15.973 1.00 95.44 86 TYR A C 1
ATOM 692 O O . TYR A 1 86 ? 0.215 17.230 16.782 1.00 95.44 86 TYR A O 1
ATOM 700 N N . LYS A 1 87 ? -0.478 16.005 15.044 1.00 95.19 87 LYS A N 1
ATOM 701 C CA . LYS A 1 87 ? -1.760 16.718 14.905 1.00 95.19 87 LYS A CA 1
ATOM 702 C C . LYS A 1 87 ? -2.632 16.637 16.166 1.00 95.19 87 LYS A C 1
ATOM 704 O O . LYS A 1 87 ? -3.398 17.561 16.431 1.00 95.19 87 LYS A O 1
ATOM 709 N N . ASN A 1 88 ? -2.528 15.551 16.930 1.00 94.19 88 ASN A N 1
ATOM 710 C CA . ASN A 1 88 ? -3.259 15.352 18.182 1.00 94.19 88 ASN A CA 1
ATOM 711 C C . ASN A 1 88 ? -2.470 15.821 19.424 1.00 94.19 88 ASN A C 1
ATOM 713 O O . ASN A 1 88 ? -2.868 15.479 20.532 1.00 94.19 88 ASN A O 1
ATOM 717 N N . GLN A 1 89 ? -1.400 16.613 19.254 1.00 95.12 89 GLN A N 1
ATOM 718 C CA . GLN A 1 89 ? -0.591 17.183 20.345 1.00 95.12 89 GLN A CA 1
ATOM 719 C C . GLN A 1 89 ? 0.127 16.135 21.213 1.00 95.12 89 GLN A C 1
ATOM 721 O O . GLN A 1 89 ? 0.330 16.338 22.408 1.00 95.12 89 GLN A O 1
ATOM 726 N N . PHE A 1 90 ? 0.519 15.006 20.619 1.00 93.75 90 PHE A N 1
ATOM 727 C CA . PHE A 1 90 ? 1.352 14.008 21.287 1.00 93.75 90 PHE A CA 1
ATOM 728 C C . PHE A 1 90 ? 2.836 14.249 21.016 1.00 93.75 90 PHE A C 1
ATOM 730 O O . PHE A 1 90 ? 3.231 14.628 19.912 1.00 93.75 90 PHE A O 1
ATOM 737 N N . ILE A 1 91 ? 3.660 13.945 22.019 1.00 93.25 91 ILE A N 1
ATOM 738 C CA . ILE A 1 91 ? 5.110 13.851 21.862 1.00 93.25 91 ILE A CA 1
ATOM 739 C C . ILE A 1 91 ? 5.416 12.519 21.180 1.00 93.25 91 ILE A C 1
ATOM 741 O O . ILE A 1 91 ? 4.979 11.460 21.631 1.00 93.25 91 ILE A O 1
ATOM 745 N N . CYS A 1 92 ? 6.140 12.586 20.069 1.00 89.44 92 CYS A N 1
ATOM 746 C CA . CYS A 1 92 ? 6.571 11.407 19.335 1.00 89.44 92 CYS A CA 1
ATOM 747 C C . CYS A 1 92 ? 7.927 10.923 19.869 1.00 89.44 92 CYS A C 1
ATOM 749 O O . CYS A 1 92 ? 8.732 11.750 20.292 1.00 89.44 92 CYS A O 1
ATOM 751 N N . PRO A 1 93 ? 8.192 9.607 19.853 1.00 87.62 93 PRO A N 1
ATOM 752 C CA . PRO A 1 93 ? 9.474 9.075 20.288 1.00 87.62 93 PRO A CA 1
ATOM 753 C C . PRO A 1 93 ? 10.604 9.522 19.355 1.00 87.62 93 PRO A C 1
ATOM 755 O O . PRO A 1 93 ? 10.424 9.602 18.137 1.00 87.62 93 PRO A O 1
ATOM 758 N N . ASP A 1 94 ? 11.784 9.743 19.930 1.00 86.62 94 ASP A N 1
ATOM 759 C CA . ASP A 1 94 ? 12.985 10.037 19.158 1.00 86.62 94 ASP A CA 1
ATOM 760 C C . ASP A 1 94 ? 13.423 8.828 18.329 1.00 86.62 94 ASP A C 1
ATOM 762 O O . ASP A 1 94 ? 13.268 7.662 18.717 1.00 86.62 94 ASP A O 1
ATOM 766 N N . LYS A 1 95 ? 14.009 9.111 17.164 1.00 81.00 95 LYS A N 1
ATOM 767 C CA . LYS A 1 95 ? 14.510 8.072 16.270 1.00 81.00 95 LYS A CA 1
ATOM 768 C C . LYS A 1 95 ? 15.691 7.368 16.936 1.00 81.00 95 LYS A C 1
ATOM 770 O O . LYS A 1 95 ? 16.780 7.926 17.030 1.00 81.00 95 LYS A O 1
ATOM 775 N N . ARG A 1 96 ? 15.487 6.126 17.379 1.00 73.00 96 ARG A N 1
ATOM 776 C CA . ARG A 1 96 ? 16.574 5.301 17.920 1.00 73.00 96 ARG A CA 1
ATOM 777 C C . ARG A 1 96 ? 17.537 4.939 16.799 1.00 73.00 96 ARG A C 1
ATOM 779 O O . ARG A 1 96 ? 17.172 4.241 15.850 1.00 73.00 96 ARG A O 1
ATOM 786 N N . ASP A 1 97 ? 18.773 5.401 16.915 1.00 61.22 97 ASP A N 1
ATOM 787 C CA . ASP A 1 97 ? 19.832 5.024 15.994 1.00 61.22 97 ASP A CA 1
ATOM 788 C C . ASP A 1 97 ? 20.271 3.593 16.335 1.00 61.22 97 ASP A C 1
ATOM 790 O O . ASP A 1 97 ? 20.894 3.344 17.369 1.00 61.22 97 ASP A O 1
ATOM 794 N N . ARG A 1 98 ? 19.940 2.620 15.475 1.00 56.91 98 ARG A N 1
ATOM 795 C CA . ARG A 1 98 ? 20.291 1.199 15.692 1.00 56.91 98 ARG A CA 1
ATOM 796 C C . ARG A 1 98 ? 21.800 0.970 15.877 1.00 56.91 98 ARG A C 1
ATOM 798 O O . ARG A 1 98 ? 22.192 -0.074 16.378 1.00 56.91 98 ARG A O 1
ATOM 805 N N . ARG A 1 99 ? 22.638 1.941 15.493 1.00 55.47 99 ARG A N 1
ATOM 806 C CA . ARG A 1 99 ? 24.100 1.920 15.657 1.00 55.47 99 ARG A CA 1
ATOM 807 C C . ARG A 1 99 ? 24.589 2.255 17.069 1.00 55.47 99 ARG A C 1
ATOM 809 O O . ARG A 1 99 ? 25.724 1.925 17.392 1.00 55.47 99 ARG A O 1
ATOM 816 N N . VAL A 1 100 ? 23.777 2.910 17.900 1.00 51.06 100 VAL A N 1
ATOM 817 C CA . VAL A 1 100 ? 24.186 3.304 19.262 1.00 51.06 100 VAL A CA 1
ATOM 818 C C . VAL A 1 100 ? 23.940 2.170 20.266 1.00 51.06 100 VAL A C 1
ATOM 820 O O . VAL A 1 100 ? 24.737 1.982 21.180 1.00 51.06 100 VAL A O 1
ATOM 823 N N . ASN A 1 101 ? 22.941 1.314 20.026 1.00 47.56 101 ASN A N 1
ATOM 824 C CA . ASN A 1 101 ? 22.648 0.166 20.898 1.00 47.56 101 ASN A CA 1
ATOM 825 C C . ASN A 1 101 ? 23.642 -1.002 20.782 1.00 47.56 101 ASN A C 1
ATOM 827 O O . ASN A 1 101 ? 23.622 -1.887 21.626 1.00 47.56 101 ASN A O 1
ATOM 831 N N . SER A 1 102 ? 24.536 -1.016 19.789 1.00 48.69 102 SER A N 1
ATOM 832 C CA . SER A 1 102 ? 25.604 -2.024 19.716 1.00 48.69 102 SER A CA 1
ATOM 833 C C . SER A 1 102 ? 26.830 -1.682 20.574 1.00 48.69 102 SER A C 1
ATOM 835 O O . SER A 1 102 ? 27.819 -2.405 20.516 1.00 48.69 102 SER A O 1
ATOM 837 N N . LYS A 1 103 ? 26.830 -0.558 21.312 1.00 47.59 103 LYS A N 1
ATOM 838 C CA . LYS A 1 103 ? 27.992 -0.118 22.110 1.00 47.59 103 LYS A CA 1
ATOM 839 C C . LYS A 1 103 ? 27.712 0.205 23.580 1.00 47.59 103 LYS A C 1
ATOM 841 O O . LYS A 1 103 ? 28.655 0.567 24.276 1.00 47.59 103 LYS A O 1
ATOM 846 N N . GLN A 1 104 ? 26.484 0.052 24.068 1.00 46.50 104 GLN A N 1
ATOM 847 C CA . GLN A 1 104 ? 26.181 0.167 25.497 1.00 46.50 104 GLN A CA 1
ATOM 848 C C . GLN A 1 104 ? 25.317 -1.022 25.923 1.00 46.50 104 GLN A C 1
ATOM 850 O O . GLN A 1 104 ? 24.151 -1.107 25.553 1.00 46.50 104 GLN A O 1
ATOM 855 N N . ASP A 1 105 ? 25.962 -1.951 26.631 1.00 47.56 105 ASP A N 1
ATOM 856 C CA . ASP A 1 105 ? 25.390 -2.994 27.489 1.00 47.56 105 ASP A CA 1
ATOM 857 C C . ASP A 1 105 ? 24.206 -3.789 26.919 1.00 47.56 105 ASP A C 1
ATOM 859 O O . ASP A 1 105 ? 23.125 -3.825 27.500 1.00 47.56 105 ASP A O 1
ATOM 863 N N . SER A 1 106 ? 24.414 -4.479 25.796 1.00 41.75 106 SER A N 1
ATOM 864 C CA . SER A 1 106 ? 23.597 -5.655 25.465 1.00 41.75 106 SER A CA 1
ATOM 865 C C . SER A 1 106 ? 24.484 -6.893 25.505 1.00 41.75 106 SER A C 1
ATOM 867 O O . SER A 1 106 ? 25.463 -6.993 24.764 1.00 41.75 106 SER A O 1
ATOM 869 N N . THR A 1 107 ? 24.175 -7.821 26.410 1.00 50.94 107 THR A N 1
ATOM 870 C CA . THR A 1 107 ? 24.796 -9.149 26.411 1.00 50.94 107 THR A CA 1
ATOM 871 C C . THR A 1 107 ? 24.338 -9.928 25.174 1.00 50.94 107 THR A C 1
ATOM 873 O O . THR A 1 107 ? 23.244 -9.688 24.664 1.00 50.94 107 THR A O 1
ATOM 876 N N . GLU A 1 108 ? 25.150 -10.865 24.665 1.00 49.03 108 GLU A N 1
ATOM 877 C CA . GLU A 1 108 ? 24.800 -11.688 23.486 1.00 49.03 108 GLU A CA 1
ATOM 878 C C . GLU A 1 108 ? 23.433 -12.395 23.639 1.00 49.03 108 GLU A C 1
ATOM 880 O O . GLU A 1 108 ? 22.729 -12.605 22.651 1.00 49.03 108 GLU A O 1
ATOM 885 N N . GLU A 1 109 ? 22.995 -12.655 24.875 1.00 48.66 109 GLU A N 1
ATOM 886 C CA . GLU A 1 109 ? 21.674 -13.204 25.208 1.00 48.66 109 GLU A CA 1
ATOM 887 C C . GLU A 1 109 ? 20.493 -12.257 24.898 1.00 48.66 109 GLU A C 1
ATOM 889 O O . GLU A 1 109 ? 19.416 -12.721 24.514 1.00 48.66 109 GLU A O 1
ATOM 894 N N . ASP A 1 110 ? 20.670 -10.934 24.998 1.00 49.66 110 ASP A N 1
ATOM 895 C CA . ASP A 1 110 ? 19.608 -9.946 24.740 1.00 49.66 110 ASP A CA 1
ATOM 896 C C . ASP A 1 110 ? 19.312 -9.793 23.242 1.00 49.66 110 ASP A C 1
ATOM 898 O O . ASP A 1 110 ? 18.170 -9.561 22.831 1.00 49.66 110 ASP A O 1
ATOM 902 N N . ILE A 1 111 ? 20.342 -9.968 22.409 1.00 49.16 111 ILE A N 1
ATOM 903 C CA . ILE A 1 111 ? 20.237 -9.920 20.945 1.00 49.16 111 ILE A CA 1
ATOM 904 C C . ILE A 1 111 ? 19.530 -11.179 20.421 1.00 49.16 111 ILE A C 1
ATOM 906 O O . ILE A 1 111 ? 18.732 -11.096 19.482 1.00 49.16 111 ILE A O 1
ATOM 910 N N . ILE A 1 112 ? 19.767 -12.336 21.049 1.00 45.91 112 ILE A N 1
ATOM 911 C CA . ILE A 1 112 ? 19.087 -13.596 20.716 1.00 45.91 112 ILE A CA 1
ATOM 912 C C . ILE A 1 112 ? 17.606 -13.521 21.126 1.00 45.91 112 ILE A C 1
ATOM 914 O O . ILE A 1 112 ? 16.739 -13.771 20.290 1.00 45.91 112 ILE A O 1
ATOM 918 N N . LYS A 1 113 ? 17.281 -13.032 22.333 1.00 45.53 113 LYS A N 1
ATOM 919 C CA . LYS A 1 113 ? 15.881 -12.860 22.781 1.00 45.53 113 LYS A CA 1
ATOM 920 C C . LYS A 1 113 ? 15.065 -11.875 21.934 1.00 45.53 113 LYS A C 1
ATOM 922 O O . LYS A 1 113 ? 13.878 -12.111 21.698 1.00 45.53 113 LYS A O 1
ATOM 927 N N . GLN A 1 114 ? 15.665 -10.787 21.439 1.00 44.72 114 GLN A N 1
ATOM 928 C CA . GLN A 1 114 ? 14.957 -9.868 20.532 1.00 44.72 114 GLN A CA 1
ATOM 929 C C . GLN A 1 114 ? 14.645 -10.491 19.166 1.00 44.72 114 GLN A C 1
ATOM 931 O O . GLN A 1 114 ? 13.613 -10.163 18.584 1.00 44.72 114 GLN A O 1
ATOM 936 N N . ASN A 1 115 ? 15.489 -11.399 18.672 1.00 40.16 115 ASN A N 1
ATOM 937 C CA . ASN A 1 115 ? 15.237 -12.122 17.425 1.00 40.16 115 ASN A CA 1
ATOM 938 C C . ASN A 1 115 ? 14.310 -13.340 17.611 1.00 40.16 115 ASN A C 1
ATOM 940 O O . ASN A 1 115 ? 13.679 -13.763 16.644 1.00 40.16 115 ASN A O 1
ATOM 944 N N . GLU A 1 116 ? 14.191 -13.883 18.828 1.00 41.28 116 GLU A N 1
ATOM 945 C CA . GLU A 1 116 ? 13.354 -15.054 19.138 1.00 41.28 116 GLU A CA 1
ATOM 946 C C . GLU A 1 116 ? 11.903 -14.729 19.526 1.00 41.28 116 GLU A C 1
ATOM 948 O O . GLU A 1 116 ? 11.042 -15.605 19.452 1.00 41.28 116 GLU A O 1
ATOM 953 N N . SER A 1 117 ? 11.574 -13.480 19.872 1.00 47.66 117 SER A N 1
ATOM 954 C CA . SER A 1 117 ? 10.181 -13.068 20.123 1.00 47.66 117 SER A CA 1
ATOM 955 C C . SER A 1 117 ? 9.374 -12.874 18.828 1.00 47.66 117 SER A C 1
ATOM 957 O O . SER A 1 117 ? 8.773 -11.831 18.571 1.00 47.66 117 SER A O 1
ATOM 959 N N . SER A 1 118 ? 9.325 -13.906 17.982 1.00 56.75 118 SER A N 1
ATOM 960 C CA . SER A 1 118 ? 8.302 -13.998 16.943 1.00 56.75 118 SER A CA 1
ATOM 961 C C . SER A 1 118 ? 6.944 -14.115 17.633 1.00 56.75 118 SER A C 1
ATOM 963 O O . SER A 1 118 ? 6.579 -15.178 18.132 1.00 56.75 118 SER A O 1
ATOM 965 N N . PHE A 1 119 ? 6.189 -13.017 17.671 1.00 66.88 119 PHE A N 1
ATOM 966 C CA . PHE A 1 119 ? 4.801 -13.032 18.125 1.00 66.88 119 PHE A CA 1
ATOM 967 C C . PHE A 1 119 ? 4.009 -14.098 17.361 1.00 66.88 119 PHE A C 1
ATOM 969 O O . PHE A 1 119 ? 4.252 -14.342 16.175 1.00 66.88 119 PHE A O 1
ATOM 976 N N . SER A 1 120 ? 3.053 -14.732 18.041 1.00 77.31 120 SER A N 1
ATOM 977 C CA . SER A 1 120 ? 2.185 -15.717 17.399 1.00 77.31 120 SER A CA 1
ATOM 978 C C . SER A 1 120 ? 1.419 -15.066 16.242 1.00 77.31 120 SER A C 1
ATOM 980 O O . SER A 1 120 ? 0.839 -13.988 16.391 1.00 77.31 120 SER A O 1
ATOM 982 N N . GLY A 1 121 ? 1.474 -15.699 15.071 1.00 81.31 121 GLY A N 1
ATOM 983 C CA . GLY A 1 121 ? 0.841 -15.213 13.849 1.00 81.31 121 GLY A CA 1
ATOM 984 C C . GLY A 1 121 ? -0.636 -15.599 13.738 1.00 81.31 121 GLY A C 1
ATOM 985 O O . GLY A 1 121 ? -1.326 -15.865 14.719 1.00 81.31 121 GLY A O 1
ATOM 986 N N . GLY A 1 122 ? -1.142 -15.632 12.504 1.00 82.25 122 GLY A N 1
ATOM 987 C CA . GLY A 1 122 ? -2.493 -16.121 12.229 1.00 82.25 122 GLY A CA 1
ATOM 988 C C . GLY A 1 122 ? -2.620 -17.631 12.455 1.00 82.25 122 GLY A C 1
ATOM 989 O O . GLY A 1 122 ? -1.707 -18.391 12.136 1.00 82.25 122 GLY A O 1
ATOM 990 N N . LEU A 1 123 ? -3.777 -18.068 12.955 1.00 89.69 123 LEU A N 1
ATOM 991 C CA . LEU A 1 123 ? -4.106 -19.488 13.075 1.00 89.69 123 LEU A CA 1
ATOM 992 C C . LEU A 1 123 ? -4.305 -20.105 11.684 1.00 89.69 123 LEU A C 1
ATOM 994 O O . LEU A 1 123 ? -5.158 -19.655 10.916 1.00 89.69 123 LEU A O 1
ATOM 998 N N . VAL A 1 124 ? -3.557 -21.167 11.385 1.00 91.19 124 VAL A N 1
ATOM 999 C CA . VAL A 1 124 ? -3.731 -21.978 10.175 1.00 91.19 124 VAL A CA 1
ATOM 1000 C C . VAL A 1 124 ? -4.349 -23.308 10.580 1.00 91.19 124 VAL A C 1
ATOM 1002 O O . VAL A 1 124 ? -3.744 -24.079 11.319 1.00 91.19 124 VAL A O 1
ATOM 1005 N N . LEU A 1 125 ? -5.570 -23.567 10.113 1.00 92.12 125 LEU A N 1
ATOM 1006 C CA . LEU A 1 125 ? -6.218 -24.861 10.312 1.00 92.12 125 LEU A CA 1
ATOM 1007 C C . LEU A 1 125 ? -5.521 -25.927 9.467 1.00 92.12 125 LEU A C 1
ATOM 1009 O O . LEU A 1 125 ? -5.121 -25.657 8.332 1.00 92.12 125 LEU A O 1
ATOM 1013 N N . GLU A 1 126 ? -5.433 -27.147 9.992 1.00 94.38 126 GLU A N 1
ATOM 1014 C CA . GLU A 1 126 ? -4.885 -28.262 9.228 1.00 94.38 126 GLU A CA 1
ATOM 1015 C C . GLU A 1 126 ? -5.750 -28.536 7.987 1.00 94.38 126 GLU A C 1
ATOM 1017 O O . GLU A 1 126 ? -6.966 -28.759 8.102 1.00 94.38 126 GLU A O 1
ATOM 1022 N N . PRO A 1 127 ? -5.160 -28.503 6.779 1.00 94.88 127 PRO A N 1
ATOM 1023 C CA . PRO A 1 127 ? -5.908 -28.765 5.566 1.00 94.88 127 PRO A CA 1
ATOM 1024 C C . PRO A 1 127 ? -6.305 -30.240 5.527 1.00 94.88 127 PRO A C 1
ATOM 1026 O O . PRO A 1 127 ? -5.514 -31.120 5.848 1.00 94.88 127 PRO A O 1
ATOM 1029 N N . LYS A 1 128 ? -7.523 -30.525 5.064 1.00 94.75 128 LYS A N 1
ATOM 1030 C CA . LYS A 1 128 ? -7.955 -31.893 4.754 1.00 94.75 128 LYS A CA 1
ATOM 1031 C C . LYS A 1 128 ? -7.574 -32.197 3.297 1.00 94.75 128 LYS A C 1
ATOM 1033 O O . LYS A 1 128 ? -8.258 -31.696 2.398 1.00 94.75 128 LYS A O 1
ATOM 1038 N N . PRO A 1 129 ? -6.485 -32.939 3.021 1.00 93.31 129 PRO A N 1
ATOM 1039 C CA . PRO A 1 129 ? -6.059 -33.200 1.652 1.00 93.31 129 PRO A CA 1
ATOM 1040 C C . PRO A 1 129 ? -7.049 -34.136 0.953 1.00 93.31 129 PRO A C 1
ATOM 1042 O O . PRO A 1 129 ? -7.554 -35.088 1.546 1.00 93.31 129 PRO A O 1
ATOM 1045 N N . GLY A 1 130 ? -7.322 -33.876 -0.323 1.00 94.88 130 GLY A N 1
ATOM 1046 C CA . GLY A 1 130 ? -8.176 -34.737 -1.135 1.00 94.88 130 GLY A CA 1
ATOM 1047 C C . GLY A 1 130 ? -8.819 -34.016 -2.313 1.00 94.88 130 GLY A C 1
ATOM 1048 O O . GLY A 1 130 ? -8.808 -32.789 -2.404 1.00 94.88 130 GLY A O 1
ATOM 1049 N N . LEU A 1 131 ? -9.399 -34.800 -3.222 1.00 95.38 131 LEU A N 1
ATOM 1050 C CA . LEU A 1 131 ? -10.206 -34.290 -4.327 1.00 95.38 131 LEU A CA 1
ATOM 1051 C C . LEU A 1 131 ? -11.655 -34.090 -3.865 1.00 95.38 131 LEU A C 1
ATOM 1053 O O . LEU A 1 131 ? -12.370 -35.052 -3.577 1.00 95.38 131 LEU A O 1
ATOM 1057 N N . TYR A 1 132 ? -12.110 -32.841 -3.839 1.00 96.06 132 TYR A N 1
ATOM 1058 C CA . TYR A 1 132 ? -13.472 -32.493 -3.444 1.00 96.06 132 TYR A CA 1
ATOM 1059 C C . TYR A 1 132 ? -14.418 -32.566 -4.648 1.00 96.06 132 TYR A C 1
ATOM 1061 O O . TYR A 1 132 ? -14.325 -31.763 -5.569 1.00 96.06 132 TYR A O 1
ATOM 1069 N N . LYS A 1 133 ? -15.349 -33.532 -4.637 1.00 94.94 133 LYS A N 1
ATOM 1070 C CA . LYS A 1 133 ? -16.397 -33.673 -5.674 1.00 94.94 133 LYS A CA 1
ATOM 1071 C C . LYS A 1 133 ? -17.645 -32.817 -5.412 1.00 94.94 133 LYS A C 1
ATOM 1073 O O . LYS A 1 133 ? -18.475 -32.659 -6.298 1.00 94.94 133 LYS A O 1
ATOM 1078 N N . LYS A 1 134 ? -17.808 -32.317 -4.182 1.00 95.69 134 LYS A N 1
ATOM 1079 C CA . LYS A 1 134 ? -18.916 -31.444 -3.762 1.00 95.69 134 LYS A CA 1
ATOM 1080 C C . LYS A 1 134 ? -18.449 -29.989 -3.737 1.00 95.69 134 LYS A C 1
ATOM 1082 O O . LYS A 1 134 ? -17.251 -29.735 -3.640 1.00 95.69 134 LYS A O 1
ATOM 1087 N N . TYR A 1 135 ? -19.394 -29.051 -3.785 1.00 94.94 135 TYR A N 1
ATOM 1088 C CA . TYR A 1 135 ? -19.094 -27.622 -3.686 1.00 94.94 135 TYR A CA 1
ATOM 1089 C C . TYR A 1 135 ? -18.341 -27.287 -2.391 1.00 94.94 135 TYR A C 1
ATOM 1091 O O . TYR A 1 135 ? -18.727 -27.731 -1.309 1.00 94.94 135 TYR A O 1
ATOM 1099 N N . VAL A 1 136 ? -17.285 -26.482 -2.518 1.00 94.62 136 VAL A N 1
ATOM 1100 C CA . VAL A 1 136 ? -16.504 -25.939 -1.400 1.00 94.62 136 VAL A CA 1
ATOM 1101 C C . VAL A 1 136 ? -16.880 -24.471 -1.235 1.00 94.62 136 VAL A C 1
ATOM 1103 O O . VAL A 1 136 ? -16.730 -23.682 -2.166 1.00 94.62 136 VAL A O 1
ATOM 1106 N N . LEU A 1 137 ? -17.381 -24.109 -0.055 1.00 95.75 137 LEU A N 1
ATOM 1107 C CA . LEU A 1 137 ? -17.691 -22.725 0.290 1.00 95.75 137 LEU A CA 1
ATOM 1108 C C . LEU A 1 137 ? -16.475 -22.086 0.966 1.00 95.75 137 LEU A C 1
ATOM 1110 O O . LEU A 1 137 ? -16.006 -22.580 1.989 1.00 95.75 137 LEU A O 1
ATOM 1114 N N . LEU A 1 138 ? -15.983 -20.987 0.392 1.00 94.31 138 LEU A N 1
ATOM 1115 C CA . LEU A 1 138 ? -14.917 -20.168 0.963 1.00 94.31 138 LEU A CA 1
ATOM 1116 C C . LEU A 1 138 ? -15.532 -18.930 1.620 1.00 94.31 138 LEU A C 1
ATOM 1118 O O . LEU A 1 138 ? -16.149 -18.107 0.943 1.00 94.31 138 LEU A O 1
ATOM 1122 N N . LEU A 1 139 ? -15.347 -18.805 2.931 1.00 94.50 139 LEU A N 1
ATOM 1123 C CA . LEU A 1 139 ? -15.724 -17.628 3.708 1.00 94.50 139 LEU A CA 1
ATOM 1124 C C . LEU A 1 139 ? -14.445 -16.897 4.120 1.00 94.50 139 LEU A C 1
ATOM 1126 O O . LEU A 1 139 ? -13.528 -17.522 4.645 1.00 94.50 139 LEU A O 1
ATOM 1130 N N . ASP A 1 140 ? -14.388 -15.590 3.875 1.00 91.88 140 ASP A N 1
ATOM 1131 C CA . ASP A 1 140 ? -13.236 -14.748 4.205 1.00 91.88 140 ASP A CA 1
ATOM 1132 C C . ASP A 1 140 ? -13.698 -13.433 4.848 1.00 91.88 140 ASP A C 1
ATOM 1134 O O . ASP A 1 140 ? -14.755 -12.887 4.507 1.00 91.88 140 ASP A O 1
ATOM 1138 N N . PHE A 1 141 ? -12.902 -12.913 5.781 1.00 88.19 141 PHE A N 1
ATOM 1139 C CA . PHE A 1 141 ? -13.161 -11.630 6.420 1.00 88.19 141 PHE A CA 1
ATOM 1140 C C . PHE A 1 141 ? -12.666 -10.488 5.534 1.00 88.19 141 PHE A C 1
ATOM 1142 O O . PHE A 1 141 ? -11.510 -10.428 5.114 1.00 88.19 141 PHE A O 1
ATOM 1149 N N . ASN A 1 142 ? -13.517 -9.485 5.328 1.00 82.44 142 ASN A N 1
ATOM 1150 C CA . ASN A 1 142 ? -13.105 -8.257 4.659 1.00 82.44 142 ASN A CA 1
ATOM 1151 C C . ASN A 1 142 ? -12.166 -7.453 5.571 1.00 82.44 142 ASN A C 1
ATOM 1153 O O . ASN A 1 142 ? -12.631 -6.668 6.391 1.00 82.44 142 ASN A O 1
ATOM 1157 N N . SER A 1 143 ? -10.852 -7.611 5.383 1.00 83.56 143 SER A N 1
ATOM 1158 C CA . SER A 1 143 ? -9.818 -6.880 6.132 1.00 83.56 143 SER A CA 1
ATOM 1159 C C . SER A 1 143 ? -9.853 -7.154 7.647 1.00 83.56 143 SER A C 1
ATOM 1161 O O . SER A 1 143 ? -10.132 -6.254 8.434 1.00 83.56 143 SER A O 1
ATOM 1163 N N . LEU A 1 144 ? -9.501 -8.384 8.045 1.00 89.19 144 LEU A N 1
ATOM 1164 C CA . LEU A 1 144 ? -9.499 -8.854 9.439 1.00 89.19 144 LEU A CA 1
ATOM 1165 C C . LEU A 1 144 ? -8.785 -7.905 10.426 1.00 89.19 144 LEU A C 1
ATOM 1167 O O . LEU A 1 144 ? -9.439 -7.374 11.320 1.00 89.19 144 LEU A O 1
ATOM 1171 N N . TYR A 1 145 ? -7.481 -7.639 10.257 1.00 89.62 145 TYR A N 1
ATOM 1172 C CA . TYR A 1 145 ? -6.718 -6.807 11.206 1.00 89.62 145 TYR A CA 1
ATOM 1173 C C . TYR A 1 145 ? -7.253 -5.370 11.343 1.00 89.62 145 TYR A C 1
ATOM 1175 O O . TYR A 1 145 ? -7.495 -4.941 12.471 1.00 89.62 145 TYR A O 1
ATOM 1183 N N . PRO A 1 146 ? -7.535 -4.631 10.246 1.00 90.81 146 PRO A N 1
ATOM 1184 C CA . PRO A 1 146 ? -8.202 -3.335 10.345 1.00 90.81 146 PRO A CA 1
ATOM 1185 C C . PRO A 1 146 ? -9.518 -3.357 11.127 1.00 90.81 146 PRO A C 1
ATOM 1187 O O . PRO A 1 146 ? -9.816 -2.387 11.825 1.00 90.81 146 PRO A O 1
ATOM 1190 N N . SER A 1 147 ? -10.316 -4.419 10.994 1.00 90.25 147 SER A N 1
ATOM 1191 C CA . SER A 1 147 ? -11.577 -4.564 11.725 1.00 90.25 147 SER A CA 1
ATOM 1192 C C . SER A 1 147 ? -11.336 -4.815 13.211 1.00 90.25 147 SER A C 1
ATOM 1194 O O . SER A 1 147 ? -11.935 -4.122 14.023 1.00 90.25 147 SER A O 1
ATOM 1196 N N . ILE A 1 148 ? -10.404 -5.706 13.570 1.00 90.19 148 ILE A N 1
ATOM 1197 C CA . ILE A 1 148 ? -10.027 -5.970 14.971 1.00 90.19 148 ILE A CA 1
ATOM 1198 C C . ILE A 1 148 ? -9.549 -4.682 15.655 1.00 90.19 148 ILE A C 1
ATOM 1200 O O . ILE A 1 148 ? -9.995 -4.364 16.753 1.00 90.19 148 ILE A O 1
ATOM 1204 N N . ILE A 1 149 ? -8.693 -3.901 14.992 1.00 90.50 149 ILE A N 1
ATOM 1205 C CA . ILE A 1 149 ? -8.176 -2.640 15.546 1.00 90.50 149 ILE A CA 1
ATOM 1206 C C . ILE A 1 149 ? -9.294 -1.638 15.823 1.00 90.50 149 ILE A C 1
ATOM 1208 O O . ILE A 1 149 ? -9.251 -0.929 16.826 1.00 90.50 149 ILE A O 1
ATOM 1212 N N . GLN A 1 150 ? -10.283 -1.558 14.932 1.00 90.31 150 GLN A N 1
ATOM 1213 C CA . GLN A 1 150 ? -11.417 -0.651 15.092 1.00 90.31 150 GLN A CA 1
ATOM 1214 C C . GLN A 1 150 ? -12.388 -1.123 16.175 1.00 90.31 150 GLN A C 1
ATOM 1216 O O . GLN A 1 150 ? -12.810 -0.296 16.979 1.00 90.31 150 GLN A O 1
ATOM 1221 N N . GLU A 1 151 ? -12.715 -2.415 16.191 1.00 89.94 151 GLU A N 1
ATOM 1222 C CA . GLU A 1 151 ? -13.699 -3.009 17.102 1.00 89.94 151 GLU A CA 1
ATOM 1223 C C . GLU A 1 151 ? -13.213 -2.977 18.552 1.00 89.94 151 GLU A C 1
ATOM 1225 O O . GLU A 1 151 ? -13.918 -2.507 19.436 1.00 89.94 151 GLU A O 1
ATOM 1230 N N . TYR A 1 152 ? -11.962 -3.384 18.778 1.00 88.81 152 TYR A N 1
ATOM 1231 C CA . TYR A 1 152 ? -11.356 -3.451 20.110 1.00 88.81 152 TYR A CA 1
ATOM 1232 C C . TYR A 1 152 ? -10.524 -2.210 20.460 1.00 88.81 152 TYR A C 1
ATOM 1234 O O . TYR A 1 152 ? -9.700 -2.241 21.369 1.00 88.81 152 TYR A O 1
ATOM 1242 N N . ASN A 1 153 ? -10.689 -1.117 19.704 1.00 90.00 153 ASN A N 1
ATOM 1243 C CA . ASN A 1 153 ? -10.036 0.174 19.942 1.00 90.00 153 ASN A CA 1
ATOM 1244 C C . ASN A 1 153 ? -8.517 0.070 20.218 1.00 90.00 153 ASN A C 1
ATOM 1246 O O . ASN A 1 153 ? -7.979 0.756 21.091 1.00 90.00 153 ASN A O 1
ATOM 1250 N N . VAL A 1 154 ? -7.815 -0.785 19.469 1.00 89.31 154 VAL A N 1
ATOM 1251 C CA . VAL A 1 154 ? -6.396 -1.105 19.694 1.00 89.31 154 VAL A CA 1
ATOM 1252 C C . VAL A 1 154 ? -5.526 0.090 19.316 1.00 89.31 154 VAL A C 1
ATOM 1254 O O . VAL A 1 154 ? -5.445 0.477 18.148 1.00 89.31 154 VAL A O 1
ATOM 1257 N N . CYS A 1 155 ? -4.872 0.709 20.299 1.00 89.81 155 CYS A N 1
ATOM 1258 C CA . CYS A 1 155 ? -3.991 1.850 20.079 1.00 89.81 155 CYS A CA 1
ATOM 1259 C C . CYS A 1 155 ? -3.024 2.055 21.250 1.00 89.81 155 CYS A C 1
ATOM 1261 O O . CYS A 1 155 ? -3.360 1.808 22.405 1.00 89.81 155 CYS A O 1
ATOM 1263 N N . HIS A 1 156 ? -1.862 2.651 20.972 1.00 87.12 156 HIS A N 1
ATOM 1264 C CA . HIS A 1 156 ? -0.923 3.103 22.006 1.00 87.12 156 HIS A CA 1
ATOM 1265 C C . HIS A 1 156 ? -1.539 4.095 23.004 1.00 87.12 156 HIS A C 1
ATOM 1267 O O . HIS A 1 156 ? -1.051 4.228 24.117 1.00 87.12 156 HIS A O 1
ATOM 1273 N N . THR A 1 157 ? -2.595 4.815 22.610 1.00 86.44 157 THR A N 1
ATOM 1274 C CA . THR A 1 157 ? -3.269 5.794 23.477 1.00 86.44 157 THR A CA 1
ATOM 1275 C C . THR A 1 157 ? -4.372 5.188 24.342 1.00 86.44 157 THR A C 1
ATOM 1277 O O . THR A 1 157 ? -4.917 5.891 25.187 1.00 86.44 157 THR A O 1
ATOM 1280 N N . THR A 1 158 ? -4.783 3.950 24.068 1.00 85.50 158 THR A N 1
ATOM 1281 C CA . THR A 1 158 ? -5.935 3.299 24.714 1.00 85.50 158 THR A CA 1
ATOM 1282 C C . THR A 1 158 ? -5.521 2.103 25.555 1.00 85.50 158 THR A C 1
ATOM 1284 O O . THR A 1 158 ? -6.198 1.821 26.533 1.00 85.50 158 THR A O 1
ATOM 1287 N N . MET A 1 159 ? -4.404 1.453 25.222 1.00 81.44 159 MET A N 1
ATOM 1288 C CA . MET A 1 159 ? -3.866 0.322 25.973 1.00 81.44 159 MET A CA 1
ATOM 1289 C C . MET A 1 159 ? -2.804 0.779 26.975 1.00 81.44 159 MET A C 1
ATOM 1291 O O . MET A 1 159 ? -1.813 1.409 26.593 1.00 81.44 159 MET A O 1
ATOM 1295 N N . ASN A 1 160 ? -2.957 0.418 28.248 1.00 74.81 160 ASN A N 1
ATOM 1296 C CA . ASN A 1 160 ? -1.935 0.653 29.259 1.00 74.81 160 ASN A CA 1
ATOM 1297 C C . ASN A 1 160 ? -0.891 -0.474 29.272 1.00 74.81 160 ASN A C 1
ATOM 1299 O O . ASN A 1 160 ? -0.939 -1.398 30.082 1.00 74.81 160 ASN A O 1
ATOM 1303 N N . LEU A 1 161 ? 0.106 -0.354 28.395 1.00 68.38 161 LEU A N 1
ATOM 1304 C CA . LEU A 1 161 ? 1.194 -1.330 28.278 1.00 68.38 161 LEU A CA 1
ATOM 1305 C C . LEU A 1 161 ? 2.101 -1.406 29.522 1.00 68.38 161 LEU A C 1
ATOM 1307 O O . LEU A 1 161 ? 2.844 -2.366 29.654 1.00 68.38 161 LEU A O 1
ATOM 1311 N N . GLN A 1 162 ? 2.053 -0.432 30.439 1.00 65.25 162 GLN A N 1
ATOM 1312 C CA . GLN A 1 162 ? 2.842 -0.472 31.680 1.00 65.25 162 GLN A CA 1
ATOM 1313 C C . GLN A 1 162 ? 2.222 -1.385 32.745 1.00 65.25 162 GLN A C 1
ATOM 1315 O O . GLN A 1 162 ? 2.941 -1.917 33.585 1.00 65.25 162 GLN A O 1
ATOM 1320 N N . LYS A 1 163 ? 0.895 -1.575 32.716 1.00 59.47 163 LYS A N 1
ATOM 1321 C CA . LYS A 1 163 ? 0.195 -2.535 33.588 1.00 59.47 163 LYS A CA 1
ATOM 1322 C C . LYS A 1 163 ? 0.396 -3.983 33.141 1.00 59.47 163 LYS A C 1
ATOM 1324 O O . LYS A 1 163 ? 0.289 -4.893 33.956 1.00 59.47 163 LYS A O 1
ATOM 1329 N N . ILE A 1 164 ? 0.699 -4.178 31.862 1.00 59.03 164 ILE A N 1
ATOM 1330 C CA . ILE A 1 164 ? 1.042 -5.463 31.256 1.00 59.03 164 ILE A CA 1
ATOM 1331 C C . ILE A 1 164 ? 2.537 -5.683 31.527 1.00 59.03 164 ILE A C 1
ATOM 1333 O O . ILE A 1 164 ? 3.386 -5.348 30.707 1.00 59.03 164 ILE A O 1
ATOM 1337 N N . GLY A 1 165 ? 2.871 -6.105 32.747 1.00 50.81 165 GLY A N 1
ATOM 1338 C CA . GLY A 1 165 ? 4.256 -6.253 33.201 1.00 50.81 165 GLY A CA 1
ATOM 1339 C C . GLY A 1 165 ? 5.116 -7.147 32.291 1.00 50.81 165 GLY A C 1
ATOM 1340 O O . GLY A 1 165 ? 4.615 -7.992 31.555 1.00 50.81 165 GLY A O 1
ATOM 1341 N N . ALA A 1 166 ? 6.440 -6.974 32.369 1.00 52.59 166 ALA A N 1
ATOM 1342 C CA . ALA A 1 166 ? 7.424 -7.714 31.568 1.00 52.59 166 ALA A CA 1
ATOM 1343 C C . ALA A 1 166 ? 7.537 -9.215 31.915 1.00 52.59 166 ALA A C 1
ATOM 1345 O O . ALA A 1 166 ? 8.168 -9.963 31.173 1.00 52.59 166 ALA A O 1
ATOM 1346 N N . ASN A 1 167 ? 6.918 -9.657 33.014 1.00 47.09 167 ASN A N 1
ATOM 1347 C CA . ASN A 1 167 ? 6.950 -11.039 33.480 1.00 47.09 167 ASN A CA 1
ATOM 1348 C C . ASN A 1 167 ? 5.526 -11.607 33.436 1.00 47.09 167 ASN A C 1
ATOM 1350 O O . ASN A 1 167 ? 4.649 -11.122 34.143 1.00 47.09 167 ASN A O 1
ATOM 1354 N N . GLU A 1 168 ? 5.337 -12.612 32.580 1.00 48.78 168 GLU A N 1
ATOM 1355 C CA . GLU A 1 168 ? 4.083 -13.321 32.284 1.00 48.78 168 GLU A CA 1
ATOM 1356 C C . GLU A 1 168 ? 2.996 -12.475 31.608 1.00 48.78 168 GLU A C 1
ATOM 1358 O O . GLU A 1 168 ? 1.991 -12.057 32.181 1.00 48.78 168 GLU A O 1
ATOM 1363 N N . THR A 1 169 ? 3.178 -12.301 30.299 1.00 55.00 169 THR A N 1
ATOM 1364 C CA . THR A 1 169 ? 2.144 -11.880 29.353 1.00 55.00 169 THR A CA 1
ATOM 1365 C C . THR A 1 169 ? 1.058 -12.959 29.277 1.00 55.00 169 THR A C 1
ATOM 1367 O O . THR A 1 169 ? 1.017 -13.766 28.350 1.00 55.00 169 THR A O 1
ATOM 1370 N N . SER A 1 170 ? 0.163 -13.023 30.263 1.00 59.56 170 SER A N 1
ATOM 1371 C CA . SER A 1 170 ? -1.069 -13.783 30.065 1.00 59.56 170 SER A CA 1
ATOM 1372 C C . SER A 1 170 ? -1.852 -13.080 28.954 1.00 59.56 170 SER A C 1
ATOM 1374 O O . SER A 1 170 ? -2.163 -11.890 29.040 1.00 59.56 170 SER A O 1
ATOM 1376 N N . MET A 1 171 ? -2.132 -13.797 27.862 1.00 63.81 171 MET A N 1
ATOM 1377 C CA . MET A 1 171 ? -2.978 -13.302 26.765 1.00 63.81 171 MET A CA 1
ATOM 1378 C C . MET A 1 171 ? -4.310 -12.745 27.290 1.00 63.81 171 MET A C 1
ATOM 1380 O O . MET A 1 171 ? -4.863 -11.811 26.711 1.00 63.81 171 MET A O 1
ATOM 1384 N N . ASP A 1 172 ? -4.762 -13.264 28.431 1.00 65.25 172 ASP A N 1
ATOM 1385 C CA . ASP A 1 172 ? -5.944 -12.829 29.164 1.00 65.25 172 ASP A CA 1
ATOM 1386 C C . ASP A 1 172 ? -5.852 -11.369 29.636 1.00 65.25 172 ASP A C 1
ATOM 1388 O O . ASP A 1 172 ? -6.828 -10.636 29.506 1.00 65.25 172 ASP A O 1
ATOM 1392 N N . MET A 1 173 ? -4.686 -10.890 30.092 1.00 67.25 173 MET A N 1
ATOM 1393 C CA . MET A 1 173 ? -4.506 -9.479 30.471 1.00 67.25 173 MET A CA 1
ATOM 1394 C C . MET A 1 173 ? -4.567 -8.537 29.264 1.00 67.25 173 MET A C 1
ATOM 1396 O O . MET A 1 173 ? -5.181 -7.473 29.344 1.00 67.25 173 MET A O 1
ATOM 1400 N N . ILE A 1 174 ? -3.971 -8.926 28.129 1.00 70.31 174 ILE A N 1
ATOM 1401 C CA . ILE A 1 174 ? -4.059 -8.145 26.883 1.00 70.31 174 ILE A CA 1
ATOM 1402 C C . ILE A 1 174 ? -5.512 -8.100 26.404 1.00 70.31 174 ILE A C 1
ATOM 1404 O O . IL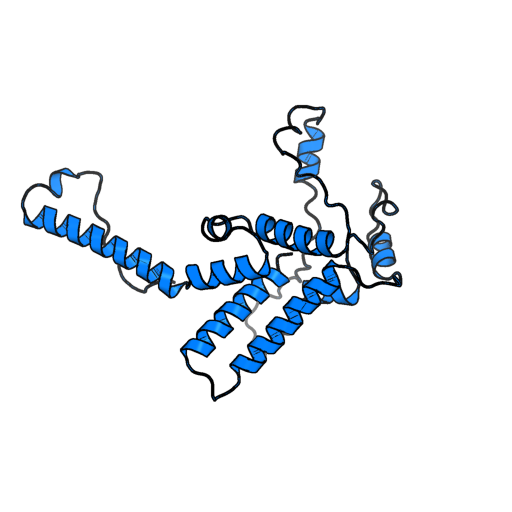E A 1 174 ? -6.017 -7.027 26.070 1.00 70.31 174 ILE A O 1
ATOM 1408 N N . ALA A 1 175 ? -6.191 -9.249 26.396 1.00 70.12 175 ALA A N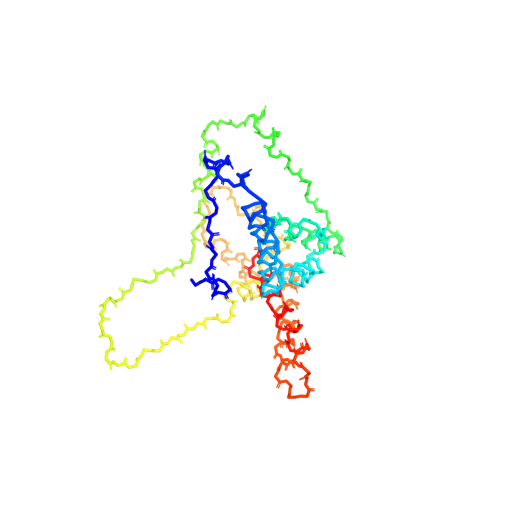 1
ATOM 1409 C CA . ALA A 1 175 ? -7.592 -9.342 26.013 1.00 70.12 175 ALA A CA 1
ATOM 1410 C C . ALA A 1 175 ? -8.481 -8.493 26.932 1.00 70.12 175 ALA A C 1
ATOM 1412 O O . ALA A 1 175 ? -9.368 -7.793 26.451 1.00 70.12 175 ALA A O 1
ATOM 1413 N N . GLN A 1 176 ? -8.216 -8.490 28.239 1.00 71.25 176 GLN A N 1
ATOM 1414 C CA . GLN A 1 176 ? -8.979 -7.703 29.200 1.00 71.25 176 GLN A CA 1
ATOM 1415 C C . GLN A 1 176 ? -8.783 -6.194 29.013 1.00 71.25 176 GLN A C 1
ATOM 1417 O O . GLN A 1 176 ? -9.756 -5.446 29.085 1.00 71.25 176 GLN A O 1
ATOM 1422 N N . GLU A 1 177 ? -7.569 -5.741 28.695 1.00 73.69 177 GLU A N 1
ATOM 1423 C CA . GLU A 1 177 ? -7.322 -4.335 28.356 1.00 73.69 177 GLU A CA 1
ATOM 1424 C C . GLU A 1 177 ? -8.000 -3.952 27.025 1.00 73.69 177 GLU A C 1
ATOM 1426 O O . GLU A 1 177 ? -8.587 -2.876 26.922 1.00 73.69 177 GLU A O 1
ATOM 1431 N N . MET A 1 178 ? -7.996 -4.842 26.023 1.00 71.44 178 MET A N 1
ATOM 1432 C CA . MET A 1 178 ? -8.694 -4.643 24.739 1.00 71.44 178 MET A CA 1
ATOM 1433 C C . MET A 1 178 ? -10.221 -4.580 24.880 1.00 71.44 178 MET A C 1
ATOM 1435 O O . MET A 1 178 ? -10.886 -3.911 24.092 1.00 71.44 178 MET A O 1
ATOM 1439 N N . LEU A 1 179 ? -10.776 -5.285 25.866 1.00 69.94 179 LEU A N 1
ATOM 1440 C CA . LEU A 1 179 ? -12.203 -5.279 26.193 1.00 69.94 179 LEU A CA 1
ATOM 1441 C C . LEU A 1 179 ? -12.582 -4.156 27.166 1.00 69.94 179 LEU A C 1
ATOM 1443 O O . LEU A 1 179 ? -13.770 -3.930 27.397 1.00 69.94 179 LEU A O 1
ATOM 1447 N N . SER A 1 180 ? -11.603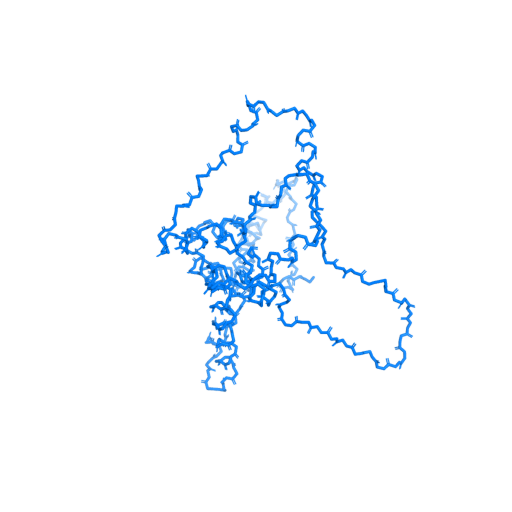 -3.458 27.749 1.00 68.81 180 SER A N 1
ATOM 1448 C CA . SER A 1 180 ? -11.880 -2.340 28.643 1.00 68.81 180 SER A CA 1
ATOM 1449 C C . SER A 1 180 ? -12.520 -1.192 27.856 1.00 68.81 180 SER A C 1
ATOM 1451 O O . SER A 1 180 ? -12.017 -0.756 26.815 1.00 68.81 180 SER A O 1
ATOM 1453 N N . GLU A 1 181 ? -13.662 -0.696 28.334 1.00 64.25 181 GLU A N 1
ATOM 1454 C CA . GLU A 1 181 ? -14.348 0.433 27.708 1.00 64.25 181 GLU A CA 1
ATOM 1455 C C . GLU A 1 181 ? -13.529 1.715 27.903 1.00 64.25 181 GLU A C 1
ATOM 1457 O O . GLU A 1 181 ? -13.693 2.477 28.858 1.00 64.25 181 GLU A O 1
ATOM 1462 N N . SER A 1 182 ? -12.614 1.976 26.973 1.00 65.75 182 SER A N 1
ATOM 1463 C CA . SER A 1 182 ? -11.954 3.270 26.895 1.00 65.75 182 SER A CA 1
ATOM 1464 C C . SER A 1 182 ? -12.969 4.332 26.471 1.00 65.75 182 SER A C 1
ATOM 1466 O O . SER A 1 182 ? -13.590 4.235 25.413 1.00 65.75 182 SER A O 1
ATOM 1468 N N . GLN A 1 183 ? -13.087 5.408 27.252 1.00 68.88 183 GLN A N 1
ATOM 1469 C CA . GLN A 1 183 ? -13.998 6.522 26.955 1.00 68.88 183 GLN A CA 1
ATOM 1470 C C . GLN A 1 183 ? -13.668 7.259 25.642 1.00 68.88 183 GLN A C 1
ATOM 1472 O O . GLN A 1 183 ? -14.481 8.050 25.159 1.00 68.88 183 GLN A O 1
ATOM 1477 N N . ARG A 1 184 ? -12.474 7.060 25.057 1.00 85.31 184 ARG A N 1
ATOM 1478 C CA . ARG A 1 184 ? -12.055 7.732 23.818 1.00 85.31 184 ARG A CA 1
ATOM 1479 C C . ARG A 1 184 ? -11.509 6.746 22.793 1.00 85.31 184 ARG A C 1
ATOM 1481 O O . ARG A 1 184 ? -10.629 5.939 23.073 1.00 85.31 184 ARG A O 1
ATOM 1488 N N . ILE A 1 185 ? -11.957 6.904 21.549 1.00 88.81 185 ILE A N 1
ATOM 1489 C CA . ILE A 1 185 ? -11.400 6.166 20.412 1.00 88.81 185 ILE A CA 1
ATOM 1490 C C . ILE A 1 185 ? -9.959 6.638 20.163 1.00 88.81 185 ILE A C 1
ATOM 1492 O O . ILE A 1 185 ? -9.717 7.844 19.987 1.00 88.81 185 ILE A O 1
ATOM 1496 N N . GLY A 1 186 ? -9.030 5.685 20.112 1.00 91.19 186 GLY A N 1
ATOM 1497 C CA . GLY A 1 186 ? -7.612 5.909 19.873 1.00 91.19 186 GLY A CA 1
ATOM 1498 C C . GLY A 1 186 ? -7.311 6.485 18.490 1.00 91.19 186 GLY A C 1
ATOM 1499 O O . GLY A 1 186 ? -8.152 6.517 17.585 1.00 91.19 186 GLY A O 1
ATOM 1500 N N . ILE A 1 187 ? -6.078 6.955 18.311 1.00 93.12 187 ILE A N 1
ATOM 1501 C CA . ILE A 1 187 ? -5.644 7.585 17.054 1.00 93.12 187 ILE A CA 1
ATOM 1502 C C . ILE A 1 187 ? -5.597 6.561 15.916 1.00 93.12 187 ILE A C 1
ATOM 1504 O O . ILE A 1 187 ? -6.096 6.835 14.822 1.00 93.12 187 ILE A O 1
ATOM 1508 N N . LEU A 1 188 ? -5.045 5.375 16.180 1.00 92.75 188 LEU A N 1
ATOM 1509 C CA . LEU A 1 188 ? -4.880 4.324 15.178 1.00 92.75 188 LEU A CA 1
ATOM 1510 C C . LEU A 1 188 ? -6.236 3.813 14.639 1.00 92.75 188 LEU A C 1
ATOM 1512 O O . LEU A 1 188 ? -6.423 3.864 13.421 1.00 92.75 188 LEU A O 1
ATOM 1516 N N . PRO A 1 189 ? -7.235 3.459 15.477 1.00 93.00 189 PRO A N 1
ATOM 1517 C CA . PRO A 1 189 ? -8.578 3.103 15.012 1.00 93.00 189 PRO A CA 1
ATOM 1518 C C . PRO A 1 189 ? -9.237 4.185 14.149 1.00 93.00 189 PRO A C 1
ATOM 1520 O O . PRO A 1 189 ? -9.805 3.879 13.099 1.00 93.00 189 PRO A O 1
ATOM 1523 N N . LYS A 1 190 ? -9.116 5.469 14.526 1.00 93.69 190 LYS A N 1
ATOM 1524 C CA . LYS A 1 190 ? -9.632 6.591 13.716 1.00 93.69 190 LYS A CA 1
ATOM 1525 C C . LYS A 1 190 ? -8.959 6.665 12.348 1.00 93.69 190 LYS A C 1
ATOM 1527 O O . LYS A 1 190 ? -9.627 6.901 11.339 1.00 93.69 190 LYS A O 1
ATOM 1532 N N . LEU A 1 191 ? -7.643 6.479 12.310 1.00 93.38 191 LEU A N 1
ATOM 1533 C CA . LEU A 1 191 ? -6.855 6.552 11.088 1.00 93.38 191 LEU A CA 1
ATOM 1534 C C . LEU A 1 191 ? -7.177 5.395 10.135 1.00 93.38 191 LEU A C 1
ATOM 1536 O O . LEU A 1 191 ? -7.459 5.620 8.957 1.00 93.38 191 LEU A O 1
ATOM 1540 N N . VAL A 1 192 ? -7.220 4.170 10.662 1.00 93.00 192 VAL A N 1
ATOM 1541 C CA . VAL A 1 192 ? -7.607 2.972 9.911 1.00 93.00 192 VAL A CA 1
ATOM 1542 C C . VAL A 1 192 ? -9.033 3.119 9.376 1.00 93.00 192 VAL A C 1
ATOM 1544 O O . VAL A 1 192 ? -9.257 2.926 8.178 1.00 93.00 192 VAL A O 1
ATOM 1547 N N . ARG A 1 193 ? -9.983 3.571 10.208 1.00 93.69 193 ARG A N 1
ATOM 1548 C CA . ARG A 1 193 ? -11.368 3.842 9.791 1.00 93.69 193 ARG A CA 1
ATOM 1549 C C . ARG A 1 193 ? -11.432 4.832 8.633 1.00 93.69 193 ARG A C 1
ATOM 1551 O O . ARG A 1 193 ? -12.142 4.585 7.657 1.00 93.69 193 ARG A O 1
ATOM 1558 N N . LYS A 1 194 ? -10.657 5.920 8.694 1.00 93.81 194 LYS A N 1
ATOM 1559 C CA . LYS A 1 194 ? -10.567 6.913 7.613 1.00 93.81 194 LYS A CA 1
ATOM 1560 C C . LYS A 1 194 ? -10.121 6.271 6.296 1.00 93.81 194 LYS A C 1
ATOM 1562 O O . LYS A 1 194 ? -10.727 6.543 5.259 1.00 93.81 194 LYS A O 1
ATOM 1567 N N . PHE A 1 195 ? -9.106 5.406 6.311 1.00 93.44 195 PHE A N 1
ATOM 1568 C CA . PHE A 1 195 ? -8.639 4.732 5.095 1.00 93.44 195 PHE A CA 1
ATOM 1569 C C . PHE A 1 195 ? -9.626 3.696 4.564 1.00 93.44 195 PHE A C 1
ATOM 1571 O O . PHE A 1 195 ? -9.866 3.653 3.356 1.00 93.44 195 PHE A O 1
ATOM 1578 N N . VAL A 1 196 ? -10.241 2.902 5.443 1.00 92.56 196 VAL A N 1
ATOM 1579 C CA . VAL A 1 196 ? -11.260 1.917 5.056 1.00 92.56 196 VAL A CA 1
ATOM 1580 C C . VAL A 1 196 ? -12.466 2.614 4.422 1.00 92.56 196 VAL A C 1
ATOM 1582 O O . VAL A 1 196 ? -12.877 2.239 3.322 1.00 92.56 196 VAL A O 1
ATOM 1585 N N . GLN A 1 197 ? -12.985 3.675 5.045 1.00 94.06 197 GLN A N 1
ATOM 1586 C CA . GLN A 1 197 ? -14.107 4.453 4.512 1.00 94.06 197 GLN A CA 1
ATOM 1587 C C . GLN A 1 197 ? -13.755 5.128 3.185 1.00 94.06 197 GLN A C 1
ATOM 1589 O O . GLN A 1 197 ? -14.517 5.031 2.220 1.00 94.06 197 GLN A O 1
ATOM 1594 N N . ARG A 1 198 ? -12.577 5.757 3.089 1.00 94.88 198 ARG A N 1
ATOM 1595 C CA . ARG A 1 198 ? -12.124 6.366 1.834 1.00 94.88 198 ARG A CA 1
ATOM 1596 C C . ARG A 1 198 ? -12.018 5.324 0.722 1.00 94.88 198 ARG A C 1
ATOM 1598 O O . ARG A 1 198 ? -12.473 5.569 -0.391 1.00 94.88 198 ARG A O 1
ATOM 1605 N N . ARG A 1 199 ? -11.500 4.130 1.022 1.00 94.88 199 ARG A N 1
ATOM 1606 C CA . ARG A 1 199 ? -11.407 3.031 0.053 1.00 94.88 199 ARG A CA 1
ATOM 1607 C C . ARG A 1 199 ? -12.783 2.557 -0.404 1.00 94.88 199 ARG A C 1
ATOM 1609 O O . ARG A 1 199 ? -12.962 2.291 -1.589 1.00 94.88 199 ARG A O 1
ATOM 1616 N N . GLN A 1 200 ? -13.759 2.466 0.499 1.00 93.69 200 GLN A N 1
ATOM 1617 C CA . GLN A 1 200 ? -15.139 2.132 0.138 1.00 93.69 200 GLN A CA 1
ATOM 1618 C C . GLN A 1 200 ? -15.749 3.183 -0.798 1.00 93.69 200 GLN A C 1
ATOM 1620 O O . GLN A 1 200 ? -16.364 2.811 -1.796 1.00 93.69 200 GLN A O 1
ATOM 1625 N N . GLN A 1 201 ? -15.528 4.475 -0.531 1.00 95.62 201 GLN A N 1
ATOM 1626 C CA . GLN A 1 201 ? -15.976 5.564 -1.406 1.00 95.62 201 GLN A CA 1
ATOM 1627 C C . GLN A 1 201 ? -15.351 5.464 -2.801 1.00 95.62 201 GLN A C 1
ATOM 1629 O O . GLN A 1 201 ? -16.073 5.530 -3.791 1.00 95.62 201 GLN A O 1
ATOM 1634 N N . VAL A 1 202 ? -14.036 5.236 -2.887 1.00 95.94 202 VAL A N 1
ATOM 1635 C CA . VAL A 1 202 ? -13.329 5.055 -4.166 1.00 95.94 202 VAL A CA 1
ATOM 1636 C C . VAL A 1 202 ? -13.878 3.842 -4.918 1.00 95.94 202 VAL A C 1
ATOM 1638 O O . VAL A 1 202 ? -14.228 3.951 -6.087 1.00 95.94 202 VAL A O 1
ATOM 1641 N N . LYS A 1 203 ? -14.063 2.698 -4.245 1.00 94.69 203 LYS A N 1
ATOM 1642 C CA . LYS A 1 203 ? -14.675 1.511 -4.866 1.00 94.69 203 LYS A CA 1
ATOM 1643 C C . LYS A 1 203 ? -16.115 1.750 -5.319 1.00 94.69 203 LYS A C 1
ATOM 1645 O O . LYS A 1 203 ? -16.535 1.143 -6.298 1.00 94.69 203 LYS A O 1
ATOM 1650 N N . LY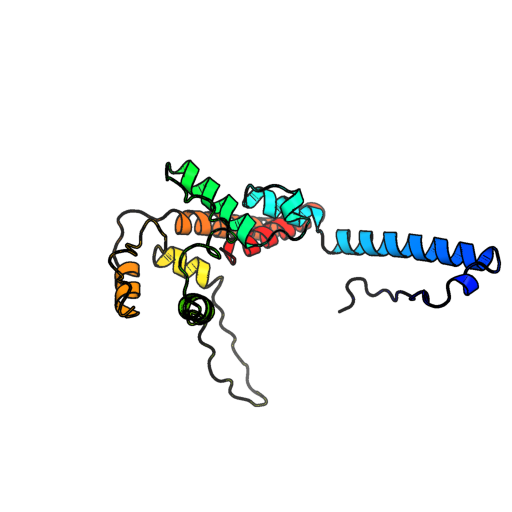S A 1 204 ? -16.881 2.583 -4.609 1.00 95.44 204 LYS A N 1
ATOM 1651 C CA . LYS A 1 204 ? -18.233 2.975 -5.024 1.00 95.44 204 LYS A CA 1
ATOM 1652 C C . LYS A 1 204 ? -18.175 3.851 -6.276 1.00 95.44 204 LYS A C 1
ATOM 1654 O O . LYS A 1 204 ? -18.892 3.556 -7.221 1.00 95.44 204 LYS A O 1
ATOM 1659 N N . ALA A 1 205 ? -17.279 4.838 -6.313 1.00 94.50 205 ALA A N 1
ATOM 1660 C CA . ALA A 1 205 ? -17.057 5.684 -7.486 1.00 94.50 205 ALA A CA 1
ATOM 1661 C C . ALA A 1 205 ? -16.610 4.869 -8.712 1.00 94.50 205 ALA A C 1
ATOM 1663 O O . ALA A 1 205 ? -17.087 5.109 -9.809 1.00 94.50 205 ALA A O 1
ATOM 1664 N N . MET A 1 206 ? -15.789 3.827 -8.532 1.00 93.81 206 MET A N 1
ATOM 1665 C CA . MET A 1 206 ? -15.391 2.921 -9.623 1.00 93.81 206 MET A CA 1
ATOM 1666 C C . MET A 1 206 ? -16.553 2.152 -10.262 1.00 93.81 206 MET A C 1
ATOM 1668 O O . MET A 1 206 ? -16.405 1.650 -11.374 1.00 93.81 206 MET A O 1
ATOM 1672 N N . LYS A 1 207 ? -17.681 1.987 -9.566 1.00 94.31 207 LYS A N 1
ATOM 1673 C CA . LYS A 1 207 ? -18.853 1.278 -10.103 1.00 94.31 207 LYS A CA 1
ATOM 1674 C C . LYS A 1 207 ? -19.752 2.176 -10.947 1.00 94.31 207 LYS A C 1
ATOM 1676 O O . LYS A 1 207 ? -20.653 1.657 -11.594 1.00 94.31 207 LYS A O 1
ATOM 1681 N N . ASP A 1 208 ? -19.530 3.485 -10.916 1.00 94.25 208 ASP A N 1
ATOM 1682 C CA . ASP A 1 208 ? -20.286 4.429 -11.725 1.00 94.25 208 ASP A CA 1
ATOM 1683 C C . ASP A 1 208 ? -20.011 4.156 -13.221 1.00 94.25 208 ASP A C 1
ATOM 1685 O O . ASP A 1 208 ? -18.843 4.057 -13.616 1.00 94.25 208 ASP A O 1
ATOM 1689 N N . PRO A 1 209 ? -21.049 3.961 -14.057 1.00 92.25 209 PRO A N 1
ATOM 1690 C CA . PRO A 1 209 ? -20.874 3.715 -15.486 1.00 92.25 209 PRO A CA 1
ATOM 1691 C C . PRO A 1 209 ? -20.444 4.963 -16.273 1.00 92.25 209 PRO A C 1
ATOM 1693 O O . PRO A 1 209 ? -20.016 4.825 -17.413 1.00 92.25 209 PRO A O 1
ATOM 1696 N N . THR A 1 210 ? -20.544 6.166 -15.697 1.00 94.19 210 THR A N 1
ATOM 1697 C CA . THR A 1 210 ? -20.265 7.437 -16.392 1.00 94.19 210 THR A CA 1
ATOM 1698 C C . THR A 1 210 ? -18.785 7.829 -16.419 1.00 94.19 210 THR A C 1
ATOM 1700 O O . THR A 1 210 ? -18.403 8.760 -17.128 1.00 94.19 210 THR A O 1
ATOM 1703 N N . ILE A 1 211 ? -17.935 7.135 -15.657 1.00 94.12 211 ILE A N 1
ATOM 1704 C CA . ILE A 1 211 ? -16.513 7.476 -15.526 1.00 94.12 211 ILE A CA 1
ATOM 1705 C C . ILE A 1 211 ? -15.701 7.002 -16.733 1.00 94.12 211 ILE A C 1
ATOM 1707 O O . ILE A 1 211 ? -15.920 5.909 -17.259 1.00 94.12 211 ILE A O 1
ATOM 1711 N N . SER A 1 212 ? -14.698 7.789 -17.122 1.00 95.38 212 SER A N 1
ATOM 1712 C CA . SER A 1 212 ? -13.771 7.419 -18.196 1.00 95.38 212 SER A CA 1
ATOM 1713 C C . SER A 1 212 ? -12.791 6.322 -17.767 1.00 95.38 212 SER A C 1
ATOM 1715 O O . SER A 1 212 ? -12.518 6.134 -16.578 1.00 95.38 212 SER A O 1
ATOM 1717 N N . ASP A 1 213 ? -12.175 5.637 -18.734 1.00 92.12 213 ASP A N 1
ATOM 1718 C CA . ASP A 1 213 ? -11.147 4.622 -18.455 1.00 92.12 213 ASP A CA 1
ATOM 1719 C C . ASP A 1 213 ? -9.947 5.195 -17.691 1.00 92.12 213 ASP A C 1
ATOM 1721 O O . ASP A 1 213 ? -9.393 4.554 -16.796 1.00 92.12 213 ASP A O 1
ATOM 1725 N N . SER A 1 214 ? -9.576 6.446 -17.982 1.00 90.88 214 SER A N 1
ATOM 1726 C CA . SER A 1 214 ? -8.523 7.155 -17.249 1.00 90.88 214 SER A CA 1
ATOM 1727 C C . SER A 1 214 ? -8.894 7.354 -15.774 1.00 90.88 214 SER A C 1
ATOM 1729 O O . SER A 1 214 ? -8.095 7.050 -14.884 1.00 90.88 214 SER A O 1
ATOM 1731 N N . GLN A 1 215 ? -10.131 7.780 -15.495 1.00 93.19 215 GLN A N 1
ATOM 1732 C CA . GLN A 1 215 ? -10.634 7.937 -14.127 1.00 93.19 215 GLN A CA 1
ATOM 1733 C C . GLN A 1 215 ? -10.732 6.592 -13.402 1.00 93.19 215 GLN A C 1
ATOM 1735 O O . GLN A 1 215 ? -10.328 6.480 -12.244 1.00 93.19 215 GLN A O 1
ATOM 1740 N N . ARG A 1 216 ? -11.206 5.549 -14.090 1.00 93.94 216 ARG A N 1
ATOM 1741 C CA . ARG A 1 216 ? -11.270 4.183 -13.560 1.00 93.94 216 ARG A CA 1
ATOM 1742 C C . ARG A 1 216 ? -9.886 3.681 -13.147 1.00 93.94 216 ARG A C 1
ATOM 1744 O O . ARG A 1 216 ? -9.739 3.164 -12.040 1.00 93.94 216 ARG A O 1
ATOM 1751 N N . ASN A 1 217 ? -8.873 3.903 -13.985 1.00 92.00 217 ASN A N 1
ATOM 1752 C CA . ASN A 1 217 ? -7.480 3.579 -13.674 1.00 92.00 217 ASN A CA 1
ATOM 1753 C C . ASN A 1 217 ? -6.959 4.381 -12.474 1.00 92.00 217 ASN A C 1
ATOM 1755 O O . ASN A 1 217 ? -6.318 3.819 -11.587 1.00 92.00 217 ASN A O 1
ATOM 1759 N N . GLN A 1 218 ? -7.265 5.679 -12.398 1.00 92.62 218 GLN A N 1
ATOM 1760 C CA . GLN A 1 218 ? -6.870 6.519 -11.266 1.00 92.62 218 GLN A CA 1
ATOM 1761 C C . GLN A 1 218 ? -7.484 6.036 -9.942 1.00 92.62 218 GLN A C 1
ATOM 1763 O O . GLN A 1 218 ? -6.780 5.960 -8.932 1.00 92.62 218 GLN A O 1
ATOM 1768 N N . TYR A 1 219 ? -8.766 5.668 -9.943 1.00 95.62 219 TYR A N 1
ATOM 1769 C CA . TYR A 1 219 ? -9.424 5.101 -8.768 1.00 95.62 219 TYR A CA 1
ATOM 1770 C C . TYR A 1 219 ? -8.891 3.714 -8.403 1.00 95.62 219 TYR A C 1
ATOM 1772 O O . TYR A 1 219 ? -8.774 3.405 -7.215 1.00 95.62 219 TYR A O 1
ATOM 1780 N N . ASP A 1 220 ? -8.515 2.890 -9.384 1.00 94.56 220 ASP A N 1
ATOM 1781 C CA . ASP A 1 220 ? -7.879 1.603 -9.104 1.00 94.56 220 ASP A CA 1
ATOM 1782 C C . ASP A 1 220 ? -6.515 1.779 -8.409 1.00 94.56 220 ASP A C 1
ATOM 1784 O O . ASP A 1 220 ? -6.201 1.091 -7.435 1.00 94.56 220 ASP A O 1
ATOM 1788 N N . ILE A 1 221 ? -5.723 2.767 -8.831 1.00 93.94 221 ILE A N 1
ATOM 1789 C CA . ILE A 1 221 ? -4.467 3.116 -8.155 1.00 93.94 221 ILE A CA 1
ATOM 1790 C C . ILE A 1 221 ? -4.743 3.609 -6.726 1.00 93.94 221 ILE A C 1
ATOM 1792 O O . ILE A 1 221 ? -4.077 3.176 -5.782 1.00 93.94 221 ILE A O 1
ATOM 1796 N N . GLU A 1 222 ? -5.735 4.485 -6.540 1.00 94.75 222 GLU A N 1
ATOM 1797 C CA . GLU A 1 222 ? -6.092 5.017 -5.220 1.00 94.75 222 GLU A CA 1
ATOM 1798 C C . GLU A 1 222 ? -6.569 3.906 -4.269 1.00 94.75 222 GLU A C 1
ATOM 1800 O O . GLU A 1 222 ? -6.106 3.832 -3.128 1.00 94.75 222 GLU A O 1
ATOM 1805 N N . GLN A 1 223 ? -7.429 2.983 -4.722 1.00 94.75 223 GLN A N 1
ATOM 1806 C CA . GLN A 1 223 ? -7.884 1.877 -3.872 1.00 94.75 223 GLN A CA 1
ATOM 1807 C C . GLN A 1 223 ? -6.746 0.906 -3.527 1.00 94.75 223 GLN A C 1
ATOM 1809 O O . GLN A 1 223 ? -6.705 0.422 -2.390 1.00 94.75 223 GLN A O 1
ATOM 1814 N N . LYS A 1 224 ? -5.809 0.651 -4.459 1.00 93.06 224 LYS A N 1
ATOM 1815 C CA . LYS A 1 224 ? -4.608 -0.168 -4.212 1.00 93.06 224 LYS A CA 1
ATOM 1816 C C . LYS A 1 224 ? -3.727 0.469 -3.141 1.00 93.06 224 LYS A C 1
ATOM 1818 O O . LYS A 1 224 ? -3.331 -0.222 -2.202 1.00 93.06 224 LYS A O 1
ATOM 1823 N N . ALA A 1 225 ? -3.477 1.775 -3.242 1.00 92.31 225 ALA A N 1
ATOM 1824 C CA . ALA A 1 225 ? -2.705 2.520 -2.252 1.00 92.31 225 ALA A CA 1
ATOM 1825 C C . ALA A 1 225 ? -3.377 2.478 -0.870 1.00 92.31 225 ALA A C 1
ATOM 1827 O O . ALA A 1 225 ? -2.743 2.086 0.105 1.00 92.31 225 ALA A O 1
ATOM 1828 N N . LEU A 1 226 ? -4.683 2.766 -0.796 1.00 93.12 226 LEU A N 1
ATOM 1829 C CA . LEU A 1 226 ? -5.449 2.719 0.454 1.00 93.12 226 LEU A CA 1
ATOM 1830 C C . LEU A 1 226 ? -5.462 1.322 1.085 1.00 93.12 226 LEU A C 1
ATOM 1832 O O . LEU A 1 226 ? -5.331 1.203 2.299 1.00 93.12 226 LEU A O 1
ATOM 1836 N N . LYS A 1 227 ? -5.595 0.258 0.280 1.00 90.56 227 LYS A N 1
ATOM 1837 C CA . LYS A 1 227 ? -5.495 -1.130 0.763 1.00 90.56 227 LYS A CA 1
ATOM 1838 C C . LYS A 1 227 ? -4.106 -1.406 1.338 1.00 90.56 227 LYS A C 1
ATOM 1840 O O . LYS A 1 227 ? -3.999 -1.997 2.408 1.00 90.56 227 LYS A O 1
ATOM 1845 N N . GLY A 1 228 ? -3.059 -0.989 0.625 1.00 85.50 228 GLY A N 1
ATOM 1846 C CA . GLY A 1 228 ? -1.672 -1.158 1.045 1.00 85.50 228 GLY A CA 1
ATOM 1847 C C . GLY A 1 228 ? -1.385 -0.462 2.373 1.00 85.50 228 GLY A C 1
ATOM 1848 O O . GLY A 1 228 ? -0.859 -1.096 3.279 1.00 85.50 228 GLY A O 1
ATOM 1849 N N . THR A 1 229 ? -1.781 0.800 2.517 1.00 86.56 229 THR A N 1
ATOM 1850 C CA . THR A 1 229 ? -1.575 1.571 3.751 1.00 86.56 229 THR A CA 1
ATOM 1851 C C . THR A 1 229 ? -2.423 1.044 4.910 1.00 86.56 229 THR A C 1
ATOM 1853 O O . THR A 1 229 ? -1.933 0.944 6.026 1.00 86.56 229 THR A O 1
ATOM 1856 N N . ALA A 1 230 ? -3.678 0.656 4.665 1.00 83.12 230 ALA A N 1
ATOM 1857 C CA . ALA A 1 230 ? -4.561 0.183 5.729 1.00 83.12 230 ALA A CA 1
ATOM 1858 C C . ALA A 1 230 ? -4.205 -1.212 6.256 1.00 83.12 230 ALA A C 1
ATOM 1860 O O . ALA A 1 230 ? -4.551 -1.494 7.389 1.00 83.12 230 ALA A O 1
ATOM 1861 N N . ASN A 1 231 ? -3.562 -2.083 5.474 1.00 76.81 231 ASN A N 1
ATOM 1862 C CA . ASN A 1 231 ? -3.238 -3.450 5.905 1.00 76.81 231 ASN A CA 1
ATOM 1863 C C . ASN A 1 231 ? -1.832 -3.604 6.494 1.00 76.81 231 ASN A C 1
ATOM 1865 O O . ASN A 1 231 ? -1.577 -4.600 7.156 1.00 76.81 231 ASN A O 1
ATOM 1869 N N . ASN A 1 232 ? -0.911 -2.695 6.178 1.00 64.12 232 ASN A N 1
ATOM 1870 C CA . ASN A 1 232 ? 0.492 -2.827 6.559 1.00 64.12 232 ASN A CA 1
ATOM 1871 C C . ASN A 1 232 ? 0.871 -1.860 7.688 1.00 64.12 232 ASN A C 1
ATOM 1873 O O . ASN A 1 232 ? 2.017 -1.452 7.662 1.00 64.12 232 ASN A O 1
ATOM 1877 N N . HIS A 1 233 ? -0.038 -1.432 8.573 1.00 54.34 233 HIS A N 1
ATOM 1878 C CA . HIS A 1 233 ? 0.270 -0.482 9.659 1.00 54.34 233 HIS A CA 1
ATOM 1879 C C . HIS A 1 233 ? 1.132 -1.109 10.756 1.00 54.34 233 HIS A C 1
ATOM 1881 O O . HIS A 1 233 ? 0.939 -2.311 11.036 1.00 54.34 233 HIS A O 1
#

Foldseek 3Di:
DPLVPDDQDDDPPVCVVVQVPDPVSVVVVVVSVVVVVVVVVVSCVSVVLLLLLVLLCVQQVDDSVCSSVCNDLVVSVLSNVCVLCVVVVHDDDDDDDPVVVVPPDDDPVNVVVVVPPPDDDDDDDDDDDDDDPDDDDDDDDDQVVLVLCQVLLDDPVQADVVVCDPPDNPVVVVVVSSVDPDPDRHSLNVSLVVLVVVLVVLVVVLPDPPDDPVSNVSSVSNNVSSVSNNNSD

Radius of gyration: 25.34 Å; chains: 1; bounding box: 56×52×72 Å